Protein AF-A0A254RFY5-F1 (afdb_monomer_lite)

Structure (mmCIF, N/CA/C/O backbone):
data_AF-A0A254RFY5-F1
#
_entry.id   AF-A0A254RFY5-F1
#
loop_
_atom_site.group_PDB
_atom_site.id
_atom_site.type_symbol
_atom_site.label_atom_id
_atom_site.label_alt_id
_atom_site.label_comp_id
_atom_site.label_asym_id
_atom_site.label_entity_id
_atom_site.label_seq_id
_atom_site.pdbx_PDB_ins_code
_atom_site.Cartn_x
_atom_site.Cartn_y
_atom_site.Cartn_z
_atom_site.occupancy
_atom_site.B_iso_or_equiv
_atom_site.auth_seq_id
_atom_site.auth_comp_id
_atom_site.auth_asym_id
_atom_site.auth_atom_id
_atom_site.pdbx_PDB_model_num
ATOM 1 N N . MET A 1 1 ? 6.422 63.132 11.827 1.00 42.88 1 MET A N 1
ATOM 2 C CA . MET A 1 1 ? 6.868 61.931 12.570 1.00 42.88 1 MET A CA 1
ATOM 3 C C . MET A 1 1 ? 6.166 61.896 13.921 1.00 42.88 1 MET A C 1
ATOM 5 O O . MET A 1 1 ? 6.521 62.664 14.807 1.00 42.88 1 MET A O 1
ATOM 9 N N . GLN A 1 2 ? 5.116 61.083 14.054 1.00 46.41 2 GLN A N 1
ATOM 10 C CA . GLN A 1 2 ? 4.396 60.892 15.318 1.00 46.41 2 GLN A CA 1
ATOM 11 C C . GLN A 1 2 ? 5.248 60.031 16.261 1.00 46.41 2 GLN A C 1
ATOM 13 O O . GLN A 1 2 ? 5.715 58.962 15.873 1.00 46.41 2 GLN A O 1
ATOM 18 N N . LYS A 1 3 ? 5.481 60.511 17.488 1.00 51.25 3 LYS A N 1
ATOM 19 C CA . LYS A 1 3 ? 6.170 59.748 18.536 1.00 51.25 3 LYS A CA 1
ATOM 20 C C . LYS A 1 3 ? 5.249 58.612 18.977 1.00 51.25 3 LYS A C 1
ATOM 22 O O . LYS A 1 3 ? 4.269 58.867 19.671 1.00 51.25 3 LYS A O 1
ATOM 27 N N . ILE A 1 4 ? 5.558 57.381 18.576 1.00 55.66 4 ILE A N 1
ATOM 28 C CA . ILE A 1 4 ? 4.884 56.193 19.108 1.00 55.66 4 ILE A CA 1
ATOM 29 C C . ILE A 1 4 ? 5.143 56.168 20.627 1.00 55.66 4 ILE A C 1
ATOM 31 O O . ILE A 1 4 ? 6.308 56.215 21.042 1.00 55.66 4 ILE A O 1
ATOM 35 N N . PRO A 1 5 ? 4.102 56.164 21.479 1.00 61.81 5 PRO A N 1
ATOM 36 C CA . PRO A 1 5 ? 4.279 56.145 22.925 1.00 61.81 5 PRO A CA 1
ATOM 37 C C . PRO A 1 5 ? 5.012 54.868 23.344 1.00 61.81 5 PRO A C 1
ATOM 39 O O . PRO A 1 5 ? 4.632 53.779 22.926 1.00 61.81 5 PRO A O 1
ATOM 42 N N . LYS A 1 6 ? 6.017 54.969 24.226 1.00 56.47 6 LYS A N 1
ATOM 43 C CA . LYS A 1 6 ? 6.724 53.797 24.792 1.00 56.47 6 LYS A CA 1
ATOM 44 C C . LYS A 1 6 ? 5.764 52.771 25.424 1.00 56.47 6 LYS A C 1
ATOM 46 O O . LYS A 1 6 ? 6.055 51.584 25.431 1.00 56.47 6 LYS A O 1
ATOM 51 N N . ILE A 1 7 ? 4.603 53.238 25.887 1.00 61.94 7 ILE A N 1
ATOM 52 C CA . ILE A 1 7 ? 3.494 52.428 26.410 1.00 61.94 7 ILE A CA 1
ATOM 53 C C . ILE A 1 7 ? 2.904 51.505 25.336 1.00 61.94 7 ILE A C 1
ATOM 55 O O . ILE A 1 7 ? 2.621 50.349 25.627 1.00 61.94 7 ILE A O 1
ATOM 59 N N . PHE A 1 8 ? 2.773 51.981 24.094 1.00 59.25 8 PHE A N 1
ATOM 60 C CA . PHE A 1 8 ? 2.257 51.185 22.980 1.00 59.25 8 PHE A CA 1
ATOM 61 C C . PHE A 1 8 ? 3.193 50.022 22.654 1.00 59.25 8 PHE A C 1
ATOM 63 O O . PHE A 1 8 ? 2.720 48.909 22.470 1.00 59.25 8 PHE A O 1
ATOM 70 N N . LEU A 1 9 ? 4.511 50.270 22.672 1.00 58.28 9 LEU A N 1
ATOM 71 C CA . LEU A 1 9 ? 5.516 49.238 22.419 1.00 58.28 9 LEU A CA 1
ATOM 72 C C . LEU A 1 9 ? 5.469 48.147 23.498 1.00 58.28 9 LEU A C 1
ATOM 74 O O . LEU A 1 9 ? 5.394 46.972 23.166 1.00 58.28 9 LEU A O 1
ATOM 78 N N . VAL A 1 10 ? 5.425 48.540 24.778 1.00 61.62 10 VAL A N 1
ATOM 79 C CA . VAL A 1 10 ? 5.360 47.612 25.922 1.00 61.62 10 VAL A CA 1
ATOM 80 C C . VAL A 1 10 ? 4.067 46.790 25.918 1.00 61.62 10 VAL A C 1
ATOM 82 O O . VAL A 1 10 ? 4.114 45.590 26.178 1.00 61.62 10 VAL A O 1
ATOM 85 N N . LEU A 1 11 ? 2.926 47.397 25.574 1.00 59.94 11 LEU A N 1
ATOM 86 C CA . LEU A 1 11 ? 1.653 46.684 25.426 1.00 59.94 11 LEU A CA 1
ATOM 87 C C . LEU A 1 11 ? 1.695 45.678 24.275 1.00 59.94 11 LEU A C 1
ATOM 89 O O . LEU A 1 11 ? 1.261 44.546 24.460 1.00 59.94 11 LEU A O 1
ATOM 93 N N . THR A 1 12 ? 2.267 46.032 23.120 1.00 60.34 12 THR A N 1
ATOM 94 C CA . THR A 1 12 ? 2.432 45.065 22.025 1.00 60.34 12 THR A CA 1
ATOM 95 C C . THR A 1 12 ? 3.358 43.913 22.397 1.00 60.34 12 THR A C 1
ATOM 97 O O . THR A 1 12 ? 3.023 42.781 22.066 1.00 60.34 12 THR A O 1
ATOM 100 N N . THR A 1 13 ? 4.462 44.145 23.121 1.00 60.75 13 THR A N 1
ATOM 101 C CA . THR A 1 13 ? 5.371 43.068 23.558 1.00 60.75 13 THR A CA 1
ATOM 102 C C . THR A 1 13 ? 4.737 42.168 24.619 1.00 60.75 13 THR A C 1
ATOM 104 O O . THR A 1 13 ? 4.934 40.960 24.591 1.00 60.75 13 THR A O 1
ATOM 107 N N . ALA A 1 14 ? 3.944 42.729 25.536 1.00 60.06 14 ALA A N 1
ATOM 108 C CA . ALA A 1 14 ? 3.221 41.948 26.537 1.00 60.06 14 ALA A CA 1
ATOM 109 C C . ALA A 1 14 ? 2.112 41.095 25.901 1.00 60.06 14 ALA A C 1
ATOM 111 O O . ALA A 1 14 ? 1.983 39.923 26.232 1.00 60.06 14 ALA A O 1
ATOM 112 N N . ILE A 1 15 ? 1.360 41.652 24.945 1.00 60.72 15 ILE A N 1
ATOM 113 C CA . ILE A 1 15 ? 0.319 40.925 24.204 1.00 60.72 15 ILE A CA 1
ATOM 114 C C . ILE A 1 15 ? 0.949 39.827 23.335 1.00 60.72 15 ILE A C 1
ATOM 116 O O . ILE A 1 15 ? 0.493 38.691 23.373 1.00 60.72 15 ILE A O 1
ATOM 120 N N . SER A 1 16 ? 2.037 40.111 22.615 1.00 56.28 16 SER A N 1
ATOM 121 C CA . SER A 1 16 ? 2.742 39.073 21.845 1.00 56.28 16 SER A CA 1
ATOM 122 C C . SER A 1 16 ? 3.431 38.033 22.737 1.00 56.28 16 SER A C 1
ATOM 124 O O . SER A 1 16 ? 3.430 36.867 22.379 1.00 56.28 16 SER A O 1
ATOM 126 N N . GLY A 1 17 ? 3.912 38.384 23.933 1.00 56.25 17 GLY A N 1
ATOM 127 C CA . GLY A 1 17 ? 4.386 37.407 24.925 1.00 56.25 17 GLY A CA 1
ATOM 128 C C . GLY A 1 17 ? 3.273 36.516 25.498 1.00 56.25 17 GLY A C 1
ATOM 129 O O . GLY A 1 17 ? 3.504 35.335 25.733 1.00 56.25 17 GLY A O 1
ATOM 130 N N . LEU A 1 18 ? 2.060 37.056 25.666 1.00 52.66 18 LEU A N 1
ATOM 131 C CA . LEU A 1 18 ? 0.865 36.313 26.090 1.00 52.66 18 LEU A CA 1
ATOM 132 C C . LEU A 1 18 ? 0.322 35.384 24.992 1.00 52.66 18 LEU A C 1
ATOM 134 O O . LEU A 1 18 ? -0.136 34.296 25.311 1.00 52.66 18 LEU A O 1
ATOM 138 N N . PHE A 1 19 ? 0.405 35.767 23.712 1.00 50.19 19 PHE A N 1
ATOM 139 C CA . PHE A 1 19 ? -0.029 34.914 22.594 1.00 50.19 19 PHE A CA 1
ATOM 140 C C . PHE A 1 19 ? 1.053 33.939 22.100 1.00 50.19 19 PHE A C 1
ATOM 142 O O . PHE A 1 19 ? 0.714 32.860 21.625 1.00 50.19 19 PHE A O 1
ATOM 149 N N . CYS A 1 20 ? 2.343 34.255 22.255 1.00 48.00 20 CYS A N 1
ATOM 150 C CA . CYS A 1 20 ? 3.437 33.317 21.972 1.00 48.00 20 CYS A CA 1
ATOM 151 C C . CYS A 1 20 ? 3.689 32.322 23.122 1.00 48.00 20 CYS A C 1
ATOM 153 O O . CYS A 1 20 ? 4.415 31.353 22.928 1.00 48.00 20 CYS A O 1
ATOM 155 N N . GLY A 1 21 ? 3.120 32.561 24.311 1.00 41.97 21 GLY A N 1
ATOM 156 C CA . GLY A 1 21 ? 3.290 31.725 25.506 1.00 41.97 21 GLY A CA 1
ATOM 157 C C . GLY A 1 21 ? 2.189 30.687 25.752 1.00 41.97 21 GLY A C 1
ATOM 158 O O . GLY A 1 21 ? 2.239 30.019 26.777 1.00 41.97 21 GLY A O 1
ATOM 159 N N . CYS A 1 22 ? 1.200 30.553 24.861 1.00 48.03 22 CYS A N 1
ATOM 160 C CA . CYS A 1 22 ? 0.046 29.657 25.040 1.00 48.03 22 CYS A CA 1
ATOM 161 C C . CYS A 1 22 ? -0.053 28.561 23.965 1.00 48.03 22 CYS A C 1
ATOM 163 O O . CYS A 1 22 ? -1.154 28.160 23.595 1.00 48.03 22 CYS A O 1
ATOM 165 N N . TYR A 1 23 ? 1.077 28.073 23.452 1.00 46.69 23 TYR A N 1
ATOM 166 C CA . TYR A 1 23 ? 1.109 26.756 22.818 1.00 46.69 23 TYR A CA 1
ATOM 167 C C . TYR A 1 23 ? 1.664 25.770 23.845 1.00 46.69 23 TYR A C 1
ATOM 169 O O . TYR A 1 23 ? 2.875 25.593 23.941 1.00 46.69 23 TYR A O 1
ATOM 177 N N . ASP A 1 24 ? 0.782 25.166 24.646 1.00 52.50 24 ASP A N 1
ATOM 178 C CA . ASP A 1 24 ? 1.172 24.185 25.675 1.00 52.50 24 ASP A CA 1
ATOM 179 C C . ASP A 1 24 ? 1.621 22.837 25.075 1.00 52.50 24 ASP A C 1
ATOM 181 O O . ASP A 1 24 ? 1.980 21.922 25.812 1.00 52.50 24 ASP A O 1
ATOM 185 N N . GLY A 1 25 ? 1.628 22.704 23.739 1.00 58.25 25 GLY A N 1
ATOM 186 C CA . GLY A 1 25 ? 2.164 21.532 23.042 1.00 58.25 25 GLY A CA 1
ATOM 187 C C . GLY A 1 25 ? 1.529 20.218 23.490 1.00 58.25 25 GLY A C 1
ATOM 188 O O . GLY A 1 25 ? 2.180 19.174 23.431 1.00 58.25 25 GLY A O 1
ATOM 189 N N . GLU A 1 26 ? 0.292 20.261 23.996 1.00 74.31 26 GLU A N 1
ATOM 190 C CA . GLU A 1 26 ? -0.381 19.052 24.431 1.00 74.31 26 GLU A CA 1
ATOM 191 C C . GLU A 1 26 ? -0.620 18.169 23.211 1.00 74.31 26 GLU A C 1
ATOM 193 O O . GLU A 1 26 ? -1.395 18.498 22.314 1.00 74.31 26 GLU A O 1
ATOM 198 N N . THR A 1 27 ? 0.067 17.036 23.194 1.00 83.00 27 THR A N 1
ATOM 199 C CA . THR A 1 27 ? -0.080 16.012 22.171 1.00 83.00 27 THR A CA 1
ATOM 200 C C . THR A 1 27 ? -0.969 14.892 22.694 1.00 83.00 27 THR A C 1
ATOM 202 O O . THR A 1 27 ? -1.045 14.618 23.896 1.00 83.00 27 THR A O 1
ATOM 205 N N . GLU A 1 28 ? -1.696 14.263 21.783 1.00 87.50 28 GLU A N 1
ATOM 206 C CA . GLU A 1 28 ? -2.467 13.053 22.023 1.00 87.50 28 GLU A CA 1
ATOM 207 C C . GLU A 1 28 ? -1.866 11.937 21.168 1.00 87.50 28 GLU A C 1
ATOM 209 O O . GLU A 1 28 ? -1.778 12.063 19.945 1.00 87.50 28 GLU A O 1
ATOM 214 N N . CYS A 1 29 ? -1.412 10.867 21.818 1.00 87.25 29 CYS A N 1
ATOM 215 C CA . CYS A 1 29 ? -0.759 9.742 21.160 1.00 87.25 29 CYS A CA 1
ATOM 216 C C . CYS A 1 29 ? -1.698 8.542 21.078 1.00 87.25 29 CYS A C 1
ATOM 218 O O . CYS A 1 29 ? -2.394 8.217 22.041 1.00 87.25 29 CYS A O 1
ATOM 220 N N . PHE A 1 30 ? -1.676 7.880 19.928 1.00 85.25 30 PHE A N 1
ATOM 221 C CA . PHE A 1 30 ? -2.426 6.666 19.635 1.00 85.25 30 PHE A CA 1
ATOM 222 C C . PHE A 1 30 ? -1.443 5.569 19.215 1.00 85.25 30 PHE A C 1
ATOM 224 O O . PHE A 1 30 ? -0.399 5.897 18.646 1.00 85.25 30 PHE A O 1
ATOM 231 N N . PRO A 1 31 ? -1.760 4.281 19.429 1.00 83.25 31 PRO A N 1
ATOM 232 C CA . PRO A 1 31 ? -1.047 3.203 18.753 1.00 83.25 31 PRO A CA 1
ATOM 233 C C . PRO A 1 31 ? -1.026 3.445 17.232 1.00 83.25 31 PRO A C 1
ATOM 235 O O . PRO A 1 31 ? -1.955 4.065 16.708 1.00 83.25 31 PRO A O 1
ATOM 238 N N . PRO A 1 32 ? 0.005 2.995 16.502 1.00 83.50 32 PRO A N 1
ATOM 239 C CA . PRO A 1 32 ? 0.018 3.100 15.053 1.00 83.50 32 PRO A CA 1
ATOM 240 C C . PRO A 1 32 ? -1.129 2.275 14.470 1.00 83.50 32 PRO A C 1
ATOM 242 O O . PRO A 1 32 ? -1.256 1.083 14.758 1.00 83.50 32 PRO A O 1
ATOM 245 N N . GLY A 1 33 ? -1.939 2.909 13.626 1.00 86.94 33 GLY A N 1
ATOM 246 C CA . GLY A 1 33 ? -2.927 2.202 12.818 1.00 86.94 33 GLY A CA 1
ATOM 247 C C . GLY A 1 33 ? -2.266 1.281 11.793 1.00 86.94 33 GLY A C 1
ATOM 248 O O . GLY A 1 33 ? -1.047 1.302 11.604 1.00 86.94 33 GLY A O 1
ATOM 249 N N . ALA A 1 34 ? -3.059 0.481 11.083 1.00 92.19 34 ALA A N 1
ATOM 250 C CA . ALA A 1 34 ? -2.536 -0.238 9.922 1.00 92.19 34 ALA A CA 1
ATOM 251 C C . ALA A 1 34 ? -2.207 0.701 8.754 1.00 92.19 34 ALA A C 1
ATOM 253 O O . ALA A 1 34 ? -2.801 1.770 8.573 1.00 92.19 34 ALA A O 1
ATOM 254 N N . ARG A 1 35 ? -1.300 0.235 7.894 1.00 93.56 35 ARG A N 1
ATOM 255 C CA . ARG A 1 35 ? -1.005 0.869 6.608 1.00 93.56 35 ARG A CA 1
ATOM 256 C C . ARG A 1 35 ? -1.107 -0.146 5.482 1.00 93.56 35 ARG A C 1
ATOM 258 O O . ARG A 1 35 ? -0.470 -1.198 5.538 1.00 93.56 35 ARG A O 1
ATOM 265 N N . PHE A 1 36 ? -1.914 0.154 4.471 1.00 95.56 36 PHE A N 1
ATOM 266 C CA . PHE A 1 36 ? -2.147 -0.721 3.324 1.00 95.56 36 PHE A CA 1
ATOM 267 C C . PHE A 1 36 ? -1.476 -0.144 2.089 1.00 95.56 36 PHE A C 1
ATOM 269 O O . PHE A 1 36 ? -1.721 1.003 1.738 1.00 95.56 36 PHE A O 1
ATOM 276 N N . TYR A 1 37 ? -0.687 -0.956 1.400 1.00 95.00 37 TYR A N 1
ATOM 277 C CA . TYR A 1 37 ? -0.042 -0.598 0.146 1.00 95.00 37 TYR A CA 1
ATOM 278 C C . TYR A 1 37 ? -0.586 -1.499 -0.944 1.00 95.00 37 TYR A C 1
ATOM 280 O O . TYR A 1 37 ? -0.632 -2.712 -0.766 1.00 95.00 37 TYR A O 1
ATOM 288 N N . HIS A 1 38 ? -0.946 -0.923 -2.077 1.00 96.00 38 HIS A N 1
ATOM 289 C CA . HIS A 1 38 ? -1.143 -1.642 -3.320 1.00 96.00 38 HIS A CA 1
ATOM 290 C C . HIS A 1 38 ? -0.015 -1.270 -4.282 1.00 96.00 38 HIS A C 1
ATOM 292 O O . HIS A 1 38 ? 0.104 -0.103 -4.651 1.00 96.00 38 HIS A O 1
ATOM 298 N N . ASN A 1 39 ? 0.755 -2.257 -4.732 1.00 94.44 39 ASN A N 1
ATOM 299 C CA . ASN A 1 39 ? 1.841 -2.092 -5.695 1.00 94.44 39 ASN A CA 1
ATOM 300 C C . ASN A 1 39 ? 1.585 -2.950 -6.937 1.00 94.44 39 ASN A C 1
ATOM 302 O O . ASN A 1 39 ? 1.299 -4.145 -6.833 1.00 94.44 39 ASN A O 1
ATOM 306 N N . SER A 1 40 ? 1.684 -2.348 -8.119 1.00 94.69 40 SER A N 1
ATOM 307 C CA . SER A 1 40 ? 1.476 -3.054 -9.385 1.00 94.69 40 SER A CA 1
ATOM 308 C C . SER A 1 40 ? 2.248 -2.398 -10.523 1.00 94.69 40 SER A C 1
ATOM 310 O O . SER A 1 40 ? 2.394 -1.177 -10.543 1.00 94.69 40 SER A O 1
ATOM 312 N N . THR A 1 41 ? 2.696 -3.201 -11.483 1.00 94.81 41 THR A N 1
ATOM 313 C CA . THR A 1 41 ? 3.217 -2.731 -12.777 1.00 94.81 41 THR A CA 1
ATOM 314 C C . THR A 1 41 ? 2.104 -2.549 -13.813 1.00 94.81 41 THR A C 1
ATOM 316 O O . THR A 1 41 ? 2.324 -2.002 -14.894 1.00 94.81 41 THR A O 1
ATOM 319 N N . LEU A 1 42 ? 0.883 -2.993 -13.491 1.00 91.88 42 LEU A N 1
ATOM 320 C CA . LEU A 1 42 ? -0.294 -2.735 -14.309 1.00 91.88 42 LEU A CA 1
ATOM 321 C C . LEU A 1 42 ? -0.662 -1.249 -14.280 1.00 91.88 42 LEU A C 1
ATOM 323 O O . LEU A 1 42 ? -0.468 -0.543 -13.291 1.00 91.88 42 LEU A O 1
ATOM 327 N N . ASP A 1 43 ? -1.294 -0.816 -15.366 1.00 89.56 43 ASP A N 1
ATOM 328 C CA . ASP A 1 43 ? -1.796 0.540 -15.589 1.00 89.56 43 ASP A CA 1
ATOM 329 C C . ASP A 1 43 ? -3.071 0.811 -14.757 1.00 89.56 43 ASP A C 1
ATOM 331 O O . ASP A 1 43 ? -4.170 0.952 -15.289 1.00 89.56 43 ASP A O 1
ATOM 335 N N . VAL A 1 44 ? -2.932 0.754 -13.428 1.00 91.81 44 VAL A N 1
ATOM 336 C CA . VAL A 1 44 ? -3.993 0.967 -12.430 1.00 91.81 44 VAL A CA 1
ATOM 337 C C . VAL A 1 44 ? -4.237 2.458 -12.254 1.00 91.81 44 VAL A C 1
ATOM 339 O O . VAL A 1 44 ? -3.314 3.191 -11.914 1.00 91.81 44 VAL A O 1
ATOM 342 N N . ASP A 1 45 ? -5.468 2.913 -12.449 1.00 90.25 45 ASP A N 1
ATOM 343 C CA . ASP A 1 45 ? -5.816 4.333 -12.349 1.00 90.25 45 ASP A CA 1
ATOM 344 C C . ASP A 1 45 ? -6.018 4.771 -10.903 1.00 90.25 45 ASP A C 1
ATOM 346 O O . ASP A 1 45 ? -5.554 5.835 -10.511 1.00 90.25 45 ASP A O 1
ATOM 350 N N . SER A 1 46 ? -6.702 3.949 -10.107 1.00 92.00 46 SER A N 1
ATOM 351 C CA . SER A 1 46 ? -6.927 4.225 -8.692 1.00 92.00 46 SER A CA 1
ATOM 352 C C . SER A 1 46 ? -7.235 2.961 -7.902 1.00 92.00 46 SER A C 1
ATOM 354 O O . SER A 1 46 ? -7.630 1.918 -8.444 1.00 92.00 46 SER A O 1
ATOM 356 N N . VAL A 1 47 ? -7.059 3.063 -6.585 1.00 94.25 47 VAL A N 1
ATOM 357 C CA . VAL A 1 47 ? -7.362 1.994 -5.637 1.00 94.25 47 VAL A CA 1
ATOM 358 C C . VAL A 1 47 ? -8.125 2.559 -4.451 1.00 94.25 47 VAL A C 1
ATOM 360 O O . VAL A 1 47 ? -7.750 3.569 -3.862 1.00 94.25 47 VAL A O 1
ATOM 363 N N . GLN A 1 48 ? -9.198 1.876 -4.067 1.00 94.88 48 GLN A N 1
ATOM 364 C CA . GLN A 1 48 ? -10.004 2.243 -2.909 1.00 94.88 48 GLN A CA 1
ATOM 365 C C . GLN A 1 48 ? -9.965 1.127 -1.870 1.00 94.88 48 GLN A C 1
ATOM 367 O O . GLN A 1 48 ? -10.198 -0.041 -2.188 1.00 94.88 48 GLN A O 1
ATOM 372 N N . PHE A 1 49 ? -9.706 1.505 -0.620 1.00 94.69 49 PHE A N 1
ATOM 373 C CA . PHE A 1 49 ? -9.577 0.585 0.508 1.00 94.69 49 PHE A CA 1
ATOM 374 C C . PHE A 1 49 ? -10.796 0.665 1.423 1.00 94.69 49 PHE A C 1
ATOM 376 O O . PHE A 1 49 ? -11.232 1.757 1.809 1.00 94.69 49 PHE A O 1
ATOM 383 N N . TYR A 1 50 ? -11.313 -0.505 1.784 1.00 94.12 50 TYR A N 1
ATOM 384 C CA . TYR A 1 50 ? -12.494 -0.680 2.615 1.00 94.12 50 TYR A CA 1
ATOM 385 C C . TYR A 1 50 ? -12.207 -1.633 3.774 1.00 94.12 50 TYR A C 1
ATOM 387 O O . TYR A 1 50 ? -11.615 -2.693 3.567 1.00 94.12 50 TYR A O 1
ATOM 395 N N . LEU A 1 51 ? -12.694 -1.284 4.963 1.00 92.69 51 LEU A N 1
ATOM 396 C CA . LEU A 1 51 ? -12.752 -2.166 6.129 1.00 92.69 51 LEU A CA 1
ATOM 397 C C . LEU A 1 51 ? -14.217 -2.409 6.479 1.00 92.69 51 LEU A C 1
ATOM 399 O O . LEU A 1 51 ? -14.938 -1.446 6.721 1.00 92.69 51 LEU A O 1
ATOM 403 N N . ASP A 1 52 ? -14.665 -3.667 6.465 1.00 92.31 52 ASP A N 1
ATOM 404 C CA . ASP A 1 52 ? -16.077 -4.038 6.691 1.00 92.31 52 ASP A CA 1
ATOM 405 C C . ASP A 1 52 ? -17.060 -3.174 5.869 1.00 92.31 52 ASP A C 1
ATOM 407 O O . ASP A 1 52 ? -18.033 -2.619 6.375 1.00 92.31 52 ASP A O 1
ATOM 411 N N . ASP A 1 53 ? -16.761 -3.029 4.573 1.00 90.94 53 ASP A N 1
ATOM 412 C CA . ASP A 1 53 ? -17.506 -2.213 3.601 1.00 90.94 53 ASP A CA 1
ATOM 413 C C . ASP A 1 53 ? -17.516 -0.683 3.877 1.00 90.94 53 ASP A C 1
ATOM 415 O O . ASP A 1 53 ? -18.120 0.079 3.117 1.00 90.94 53 ASP A O 1
ATOM 419 N N . GLU A 1 54 ? -16.786 -0.186 4.884 1.00 91.44 54 GLU A N 1
ATOM 420 C CA . GLU A 1 54 ? -16.533 1.245 5.116 1.00 91.44 54 GLU A CA 1
ATOM 421 C C . GLU A 1 54 ? -15.276 1.697 4.351 1.00 91.44 54 GLU A C 1
ATOM 423 O O . GLU A 1 54 ? -14.180 1.202 4.609 1.00 91.44 54 GLU A O 1
ATOM 428 N N . ARG A 1 55 ? -15.402 2.656 3.417 1.00 91.75 55 ARG A N 1
ATOM 429 C CA . ARG A 1 55 ? -14.237 3.251 2.727 1.00 91.75 55 ARG A CA 1
ATOM 430 C C . ARG A 1 55 ? -13.417 4.080 3.713 1.00 91.75 55 ARG A C 1
ATOM 432 O O . ARG A 1 55 ? -13.953 5.012 4.311 1.00 91.75 55 ARG A O 1
ATOM 439 N N . ILE A 1 56 ? -12.120 3.792 3.810 1.00 90.75 56 ILE A N 1
ATOM 440 C CA . ILE A 1 56 ? -11.235 4.388 4.823 1.00 90.75 56 ILE A CA 1
ATOM 441 C C . ILE A 1 56 ? -10.448 5.583 4.280 1.00 90.75 56 ILE A C 1
ATOM 443 O O . ILE A 1 56 ? -10.449 6.657 4.888 1.00 90.75 56 ILE A O 1
ATOM 447 N N . CYS A 1 57 ? -9.817 5.415 3.117 1.00 89.25 57 CYS A N 1
ATOM 448 C CA . CYS A 1 57 ? -8.975 6.432 2.491 1.00 89.25 57 CYS A CA 1
ATOM 449 C C . CYS A 1 57 ? -9.641 7.038 1.250 1.00 89.25 57 CYS A C 1
ATOM 451 O O . CYS A 1 57 ? -10.300 6.347 0.463 1.00 89.25 57 CYS A O 1
ATOM 453 N N . TYR A 1 58 ? -9.463 8.347 1.081 1.00 83.88 58 TYR A N 1
ATOM 454 C CA . TYR A 1 58 ? -9.999 9.127 -0.033 1.00 83.88 58 TYR A CA 1
ATOM 455 C C . TYR A 1 58 ? -8.872 9.892 -0.721 1.00 83.88 58 TYR A C 1
ATOM 457 O O . TYR A 1 58 ? -7.963 10.376 -0.056 1.00 83.88 58 TYR A O 1
ATOM 465 N N . GLU A 1 59 ? -8.981 10.010 -2.041 1.00 70.00 59 GLU A N 1
ATOM 466 C CA . GLU A 1 59 ? -7.979 10.633 -2.918 1.00 70.00 59 GLU A CA 1
ATOM 467 C C . GLU A 1 59 ? -7.876 12.148 -2.708 1.00 70.00 59 GLU A C 1
ATOM 469 O O . GLU A 1 59 ? -6.803 12.726 -2.839 1.00 70.00 59 GLU A O 1
ATOM 474 N N . GLN A 1 60 ? -8.991 12.813 -2.380 1.00 68.94 60 GLN A N 1
ATOM 475 C CA . GLN A 1 60 ? -9.054 14.274 -2.313 1.00 68.94 60 GLN A CA 1
ATOM 476 C C . GLN A 1 60 ? -9.943 14.771 -1.173 1.00 68.94 60 GLN A C 1
ATOM 478 O O . GLN A 1 60 ? -10.987 14.189 -0.862 1.00 68.94 60 GLN A O 1
ATOM 483 N N . LEU A 1 61 ? -9.550 15.904 -0.588 1.00 76.69 61 LEU A N 1
ATOM 484 C CA . LEU A 1 61 ? -10.417 16.721 0.256 1.00 76.69 61 LEU A CA 1
ATOM 485 C C . LEU A 1 61 ? -11.402 17.468 -0.645 1.00 76.69 61 LEU A C 1
ATOM 487 O O . LEU A 1 61 ? -10.993 18.238 -1.511 1.00 76.69 61 LEU A O 1
ATOM 491 N N . ILE A 1 62 ? -12.698 17.261 -0.434 1.00 78.81 62 ILE A N 1
ATOM 492 C CA . ILE A 1 62 ? -13.739 17.990 -1.158 1.00 78.81 62 ILE A CA 1
ATOM 493 C C . ILE A 1 62 ? -14.045 19.241 -0.347 1.00 78.81 62 ILE A C 1
ATOM 495 O O . ILE A 1 62 ? -14.668 19.156 0.711 1.00 78.81 62 ILE A O 1
ATOM 499 N N . VAL A 1 63 ? -13.568 20.390 -0.821 1.00 83.12 63 VAL A N 1
ATOM 500 C CA . VAL A 1 63 ? -13.774 21.684 -0.165 1.00 83.12 63 VAL A CA 1
ATOM 501 C C . VAL A 1 63 ? -14.790 22.497 -0.959 1.00 83.12 63 VAL A C 1
ATOM 503 O O . VAL A 1 63 ? -14.517 22.917 -2.080 1.00 83.12 63 VAL A O 1
ATOM 506 N N . GLU A 1 64 ? -15.946 22.745 -0.353 1.00 84.75 64 GLU A N 1
ATOM 507 C CA . GLU A 1 64 ? -17.005 23.605 -0.885 1.00 84.75 64 GLU A CA 1
ATOM 508 C C . GLU A 1 64 ? -17.145 24.813 0.046 1.00 84.75 64 GLU A C 1
ATOM 510 O O . GLU A 1 64 ? -17.260 24.653 1.260 1.00 84.75 64 GLU A O 1
ATOM 515 N N . ASP A 1 65 ? -17.052 26.030 -0.497 1.00 86.50 65 ASP A N 1
ATOM 516 C CA . ASP A 1 65 ? -17.110 27.287 0.270 1.00 86.50 65 ASP A CA 1
ATOM 517 C C . ASP A 1 65 ? -16.122 27.367 1.456 1.00 86.50 65 ASP A C 1
ATOM 519 O O . ASP A 1 65 ? -16.395 27.966 2.496 1.00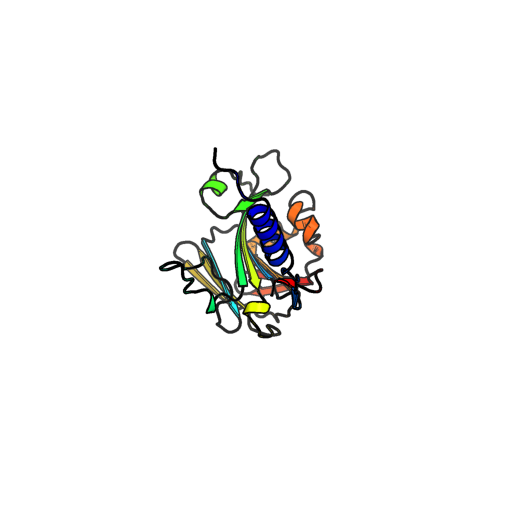 86.50 65 ASP A O 1
ATOM 523 N N . GLY A 1 66 ? -14.944 26.749 1.311 1.00 84.06 66 GLY A N 1
ATOM 524 C CA . GLY A 1 66 ? -13.926 26.682 2.367 1.00 84.06 66 GLY A CA 1
ATOM 525 C C . GLY A 1 66 ? -14.204 25.630 3.450 1.00 84.06 66 GLY A C 1
ATOM 526 O O . GLY A 1 66 ? -13.434 25.526 4.404 1.00 84.06 66 GLY A O 1
ATOM 527 N N . ILE A 1 67 ? -15.264 24.830 3.304 1.00 83.12 67 ILE A N 1
ATOM 528 C CA . ILE A 1 67 ? -15.642 23.754 4.222 1.00 83.12 67 ILE A CA 1
ATOM 529 C C . ILE A 1 67 ? -15.351 22.404 3.572 1.00 83.12 67 ILE A C 1
ATOM 531 O O . ILE A 1 67 ? -15.814 22.100 2.477 1.00 83.12 67 ILE A O 1
ATOM 535 N N . CYS A 1 68 ? -14.607 21.558 4.279 1.00 83.38 68 CYS A N 1
ATOM 536 C CA . CYS A 1 68 ? -14.339 20.197 3.839 1.00 83.38 68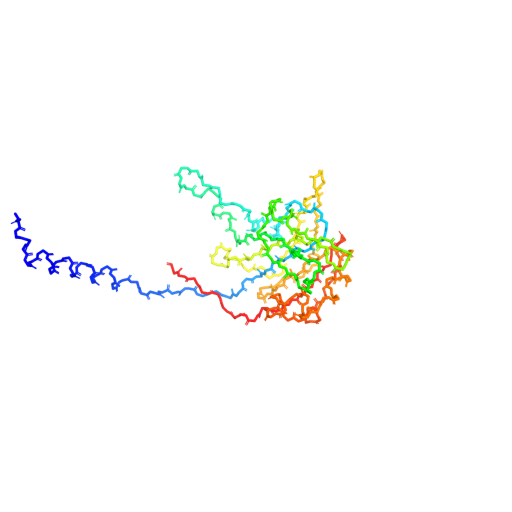 CYS A CA 1
ATOM 537 C C . CYS A 1 68 ? -15.556 19.287 4.081 1.00 83.38 68 CYS A C 1
ATOM 539 O O . CYS A 1 68 ? -15.856 18.920 5.220 1.00 83.38 68 CYS A O 1
ATOM 541 N N . THR A 1 69 ? -16.254 18.901 3.015 1.00 84.31 69 THR A N 1
ATOM 542 C CA . THR A 1 69 ? -17.520 18.153 3.084 1.00 84.31 69 THR A CA 1
ATOM 543 C C . THR A 1 69 ? -17.318 16.663 3.353 1.00 84.31 69 THR A C 1
ATOM 545 O O . THR A 1 69 ? -18.170 16.018 3.969 1.00 84.31 69 THR A O 1
ATOM 548 N N . ASN A 1 70 ? -16.179 16.098 2.943 1.00 83.25 70 ASN A N 1
ATOM 549 C CA . ASN A 1 70 ? -15.853 14.689 3.161 1.00 83.25 70 ASN A CA 1
ATOM 550 C C . ASN A 1 70 ? -14.915 14.435 4.350 1.00 83.25 70 ASN A C 1
ATOM 552 O O . ASN A 1 70 ? -14.752 13.276 4.721 1.00 83.25 70 ASN A O 1
ATOM 556 N N . CYS A 1 71 ? -14.391 15.467 5.017 1.00 83.00 71 CYS A N 1
ATOM 557 C CA . CYS A 1 71 ? -13.549 15.313 6.210 1.00 83.00 71 CYS A CA 1
ATOM 558 C C . CYS A 1 71 ? -14.147 14.405 7.301 1.00 83.00 71 CYS A C 1
ATOM 560 O O . CYS A 1 71 ? -13.408 13.589 7.846 1.00 83.00 71 CYS A O 1
ATOM 562 N N . PRO A 1 72 ? -15.466 14.431 7.597 1.00 82.25 72 PRO A N 1
ATOM 563 C CA . PRO A 1 72 ? -16.046 13.503 8.573 1.00 82.25 72 PRO A CA 1
ATOM 564 C C . PRO A 1 72 ? -15.918 12.017 8.184 1.00 82.25 72 PRO A C 1
ATOM 566 O O . PRO A 1 72 ? -15.924 11.142 9.056 1.00 82.25 72 PRO A O 1
ATOM 569 N N . LYS A 1 73 ? -15.821 11.739 6.876 1.00 80.56 73 LYS A N 1
ATOM 570 C CA . LYS A 1 73 ? -15.723 10.396 6.287 1.00 80.56 73 LYS A CA 1
ATOM 571 C C . LYS A 1 73 ? -14.281 9.926 6.112 1.00 80.56 73 LYS A C 1
ATOM 573 O O . LYS A 1 73 ? -14.075 8.730 5.977 1.00 80.56 73 LYS A O 1
ATOM 578 N N . ILE A 1 74 ? -13.307 10.834 6.086 1.00 83.50 74 ILE A N 1
ATOM 579 C CA . ILE A 1 74 ? -11.896 10.488 5.898 1.00 83.50 74 ILE A CA 1
ATOM 580 C C . ILE A 1 74 ? -11.369 9.876 7.191 1.00 83.50 74 ILE A C 1
ATOM 582 O O . ILE A 1 74 ? -11.323 10.531 8.233 1.00 83.50 74 ILE A O 1
ATOM 586 N N . LYS A 1 75 ? -11.014 8.594 7.119 1.00 88.50 75 LYS A N 1
ATOM 587 C CA . LYS A 1 75 ? -10.508 7.804 8.248 1.00 88.50 75 LYS A CA 1
ATOM 588 C C . LYS A 1 75 ? -9.032 7.455 8.110 1.00 88.50 75 LYS A C 1
ATOM 590 O O . LYS A 1 75 ? -8.416 7.030 9.076 1.00 88.50 75 LYS A O 1
ATOM 595 N N . GLY A 1 76 ? -8.464 7.685 6.935 1.00 87.19 76 GLY A N 1
ATOM 596 C CA . GLY A 1 76 ? -7.045 7.564 6.656 1.00 87.19 76 GLY A CA 1
ATOM 597 C C . GLY A 1 76 ? -6.631 8.471 5.505 1.00 87.19 76 GLY A C 1
ATOM 598 O O . GLY A 1 76 ? -7.473 9.033 4.801 1.00 87.19 76 GLY A O 1
ATOM 599 N N . ASN A 1 77 ? -5.325 8.610 5.328 1.00 86.69 77 ASN A N 1
ATOM 600 C CA . ASN A 1 77 ? -4.719 9.402 4.269 1.00 86.69 77 ASN A CA 1
ATOM 601 C C . ASN A 1 77 ? -4.358 8.490 3.098 1.00 86.69 77 ASN A C 1
ATOM 603 O O . ASN A 1 77 ? -3.718 7.459 3.313 1.00 86.69 77 ASN A O 1
ATOM 607 N N . LEU A 1 78 ? -4.759 8.877 1.885 1.00 89.62 78 LEU A N 1
ATOM 608 C CA . LEU A 1 78 ? -4.305 8.226 0.661 1.00 89.62 78 LEU A CA 1
ATOM 609 C C . LEU A 1 78 ? -3.075 8.957 0.114 1.00 89.62 78 LEU A C 1
ATOM 611 O O . LEU A 1 78 ? -3.090 10.181 -0.004 1.00 89.62 78 LEU A O 1
ATOM 615 N N . PHE A 1 79 ? -2.048 8.203 -0.254 1.00 89.38 79 PHE A N 1
ATOM 616 C CA . PHE A 1 79 ? -0.888 8.682 -0.993 1.00 89.38 79 PHE A CA 1
ATOM 617 C C . PHE A 1 79 ? -0.739 7.862 -2.266 1.00 89.38 79 PHE A C 1
ATOM 619 O O . PHE A 1 79 ? -0.768 6.633 -2.233 1.00 89.38 79 PHE A O 1
ATOM 626 N N . GLU A 1 80 ? -0.555 8.546 -3.385 1.00 91.56 80 GLU A N 1
ATOM 627 C CA . GLU A 1 80 ? -0.424 7.922 -4.695 1.00 91.56 80 GLU A CA 1
ATOM 628 C C . GLU A 1 80 ? 0.934 8.291 -5.268 1.00 91.56 80 GLU A C 1
ATOM 630 O O . GLU A 1 80 ? 1.290 9.470 -5.350 1.00 91.56 80 GLU A O 1
ATOM 635 N N . ASN A 1 81 ? 1.702 7.275 -5.640 1.00 90.62 81 ASN A N 1
ATOM 636 C CA . ASN A 1 81 ? 3.071 7.445 -6.085 1.00 90.62 81 ASN A CA 1
ATOM 637 C C . ASN A 1 81 ? 3.364 6.567 -7.297 1.00 90.62 81 ASN A C 1
ATOM 639 O O . ASN A 1 81 ? 2.724 5.541 -7.539 1.00 90.62 81 ASN A O 1
ATOM 643 N N . ILE A 1 82 ? 4.387 6.969 -8.033 1.00 91.94 82 ILE A N 1
ATOM 644 C CA . ILE A 1 82 ? 4.954 6.229 -9.149 1.00 91.94 82 ILE A CA 1
ATOM 645 C C . ILE A 1 82 ? 6.400 5.923 -8.804 1.00 91.94 82 ILE A C 1
ATOM 647 O O . ILE A 1 82 ? 7.128 6.814 -8.365 1.00 91.94 82 ILE A O 1
ATOM 651 N N . MET A 1 83 ? 6.811 4.672 -8.995 1.00 91.19 83 MET A N 1
ATOM 652 C CA . MET A 1 83 ? 8.205 4.267 -8.836 1.00 91.19 83 MET A CA 1
ATOM 653 C C . MET A 1 83 ? 8.761 3.857 -10.188 1.00 91.19 83 MET A C 1
ATOM 655 O O . MET A 1 83 ? 8.265 2.920 -10.812 1.00 91.19 83 MET A O 1
ATOM 659 N N . CYS A 1 84 ? 9.781 4.564 -10.656 1.00 91.94 84 CYS A N 1
ATOM 660 C CA . CYS A 1 84 ? 10.440 4.255 -11.920 1.00 91.94 84 CYS A CA 1
ATOM 661 C C . CYS A 1 84 ? 11.887 4.761 -11.929 1.00 91.94 84 CYS A C 1
ATOM 663 O O . CYS A 1 84 ? 12.306 5.496 -11.033 1.00 91.94 84 CYS A O 1
ATOM 665 N N . GLN A 1 85 ? 12.659 4.353 -12.934 1.00 91.44 85 GLN A N 1
ATOM 666 C CA . GLN A 1 85 ? 13.966 4.946 -13.201 1.00 91.44 85 GLN A CA 1
ATOM 667 C C . GLN A 1 85 ? 13.825 6.206 -14.044 1.00 91.44 85 GLN A C 1
ATOM 669 O O . GLN A 1 85 ? 12.975 6.268 -14.927 1.00 91.44 85 GLN A O 1
ATOM 674 N N . ASN A 1 86 ? 14.728 7.163 -13.839 1.00 86.12 86 ASN A N 1
ATOM 675 C CA . ASN A 1 86 ? 14.823 8.365 -14.674 1.00 86.12 86 ASN A CA 1
ATOM 676 C C . ASN A 1 86 ? 15.950 8.285 -15.717 1.00 86.12 86 ASN A C 1
ATOM 678 O O . ASN A 1 86 ? 16.104 9.187 -16.538 1.00 86.12 86 ASN A O 1
ATOM 682 N N . SER A 1 87 ? 16.777 7.239 -15.660 1.00 85.25 87 SER A N 1
ATOM 683 C CA . SER A 1 87 ? 17.902 7.003 -16.563 1.00 85.25 87 SER A CA 1
ATOM 684 C C . SER A 1 87 ? 18.200 5.508 -16.647 1.00 85.25 87 SER A C 1
ATOM 686 O O . SER A 1 87 ? 18.058 4.806 -15.651 1.00 85.25 87 SER A O 1
ATOM 688 N N . VAL A 1 88 ? 18.672 5.044 -17.808 1.00 79.81 88 VAL A N 1
ATOM 689 C CA . VAL A 1 88 ? 19.140 3.657 -18.015 1.00 79.81 88 VAL A CA 1
ATOM 690 C C . VAL A 1 88 ? 20.389 3.309 -17.200 1.00 79.81 88 VAL A C 1
ATOM 692 O O . VAL A 1 88 ? 20.657 2.135 -16.979 1.00 79.81 88 VAL A O 1
ATOM 695 N N . ASP A 1 89 ? 21.157 4.322 -16.790 1.00 83.12 89 ASP A N 1
ATOM 696 C CA . ASP A 1 89 ? 22.390 4.151 -16.011 1.00 83.12 89 ASP A CA 1
ATOM 697 C C . ASP A 1 89 ? 22.138 4.195 -14.494 1.00 83.12 89 ASP A C 1
ATOM 699 O O . ASP A 1 89 ? 23.072 4.045 -13.706 1.00 83.12 89 ASP A O 1
ATOM 703 N N . ASP A 1 90 ? 20.899 4.464 -14.072 1.00 82.38 90 ASP A N 1
ATOM 704 C CA . ASP A 1 90 ? 20.531 4.361 -12.664 1.00 82.38 90 ASP A CA 1
ATOM 705 C C . ASP A 1 90 ? 20.378 2.878 -12.304 1.00 82.38 90 ASP A C 1
ATOM 707 O O . ASP A 1 90 ? 19.929 2.068 -13.109 1.00 82.38 90 ASP A O 1
ATOM 711 N N . GLU A 1 91 ? 20.740 2.509 -11.083 1.00 86.00 91 GLU A N 1
ATOM 712 C CA . GLU A 1 91 ? 20.517 1.160 -10.548 1.00 86.00 91 GLU A CA 1
ATOM 713 C C . GLU A 1 91 ? 19.383 1.155 -9.515 1.00 86.00 91 GLU A C 1
ATOM 715 O O . GLU A 1 91 ? 19.101 0.122 -8.909 1.00 86.00 91 GLU A O 1
ATOM 720 N N . SER A 1 92 ? 18.738 2.308 -9.299 1.00 88.25 92 SER A N 1
ATOM 721 C CA . SER A 1 92 ? 17.742 2.532 -8.257 1.00 88.25 92 SER A CA 1
ATOM 722 C C . SER A 1 92 ? 16.439 3.128 -8.787 1.00 88.25 92 SER A C 1
ATOM 724 O O . SER A 1 92 ? 16.405 3.812 -9.809 1.00 88.25 92 SER A O 1
ATOM 726 N N . TYR A 1 93 ? 15.347 2.854 -8.076 1.00 89.38 93 TYR A N 1
ATOM 727 C CA . TYR A 1 93 ? 14.066 3.512 -8.290 1.00 89.38 93 TYR A CA 1
ATOM 728 C C . TYR A 1 93 ? 14.046 4.910 -7.681 1.00 89.38 93 TYR A C 1
ATOM 730 O O . TYR A 1 93 ? 14.500 5.120 -6.557 1.00 89.38 93 TYR A O 1
ATOM 738 N N . SER A 1 94 ? 13.424 5.837 -8.402 1.00 87.88 94 SER A N 1
ATOM 739 C CA . SER A 1 94 ? 12.980 7.123 -7.877 1.00 87.88 94 SER A CA 1
ATOM 740 C C . SER A 1 94 ? 11.470 7.100 -7.629 1.00 87.88 94 SER A C 1
ATOM 742 O O . SER A 1 94 ? 10.734 6.389 -8.314 1.00 87.88 94 SER A O 1
ATOM 744 N N . PHE A 1 95 ? 11.017 7.886 -6.651 1.00 86.38 95 PHE A N 1
ATOM 745 C CA . PHE A 1 95 ? 9.613 7.996 -6.257 1.00 86.38 95 PHE A CA 1
ATOM 746 C C . PHE A 1 95 ? 9.065 9.366 -6.658 1.00 86.38 95 PHE A C 1
ATOM 748 O O . PHE A 1 95 ? 9.634 10.398 -6.298 1.00 86.38 95 PHE A O 1
ATOM 755 N N . PHE A 1 96 ? 7.943 9.374 -7.369 1.00 87.19 96 PHE A N 1
ATOM 756 C CA . PHE A 1 96 ? 7.254 10.584 -7.813 1.00 87.19 96 PHE A CA 1
ATOM 757 C C . PHE A 1 96 ? 5.807 10.576 -7.351 1.00 87.19 96 PHE A C 1
ATOM 759 O O . PHE A 1 96 ? 5.219 9.510 -7.169 1.00 87.19 96 PHE A O 1
ATOM 766 N N . SER A 1 97 ? 5.215 11.762 -7.223 1.00 84.75 97 SER A N 1
ATOM 767 C CA . SER A 1 97 ? 3.765 11.888 -7.096 1.00 84.75 97 SER A CA 1
ATOM 768 C C . SER A 1 97 ? 3.070 11.272 -8.309 1.00 84.75 97 SER A C 1
ATOM 770 O O . SER A 1 97 ? 3.595 11.297 -9.425 1.00 84.75 97 SER A O 1
ATOM 772 N N . PHE A 1 98 ? 1.873 10.736 -8.101 1.00 83.06 98 PHE A N 1
ATOM 773 C CA . PHE A 1 98 ? 1.082 10.186 -9.193 1.00 83.06 98 PHE A CA 1
ATOM 774 C C . PHE A 1 98 ? 0.666 11.263 -10.206 1.00 83.06 98 PHE A C 1
ATOM 776 O O . PHE A 1 98 ? 0.123 12.304 -9.837 1.00 83.06 98 PHE A O 1
ATOM 783 N N . GLY A 1 99 ? 0.927 11.009 -11.490 1.00 79.75 99 GLY A N 1
ATOM 784 C CA . GLY A 1 99 ? 0.547 11.896 -12.586 1.00 79.75 99 GLY A CA 1
ATOM 785 C C . GLY A 1 99 ? 1.284 11.592 -13.891 1.00 79.75 99 GLY A C 1
ATOM 786 O O . GLY A 1 99 ? 2.457 11.211 -13.887 1.00 79.75 99 GLY A O 1
ATOM 787 N N . ASP A 1 100 ? 0.604 11.805 -15.019 1.00 76.88 100 ASP A N 1
ATOM 788 C CA . ASP A 1 100 ? 1.133 11.525 -16.363 1.00 76.88 100 ASP A CA 1
ATOM 789 C C . ASP A 1 100 ? 2.427 12.293 -16.671 1.00 76.88 100 ASP A C 1
ATOM 791 O O . ASP A 1 100 ? 3.295 11.811 -17.400 1.00 76.88 100 ASP A O 1
ATOM 795 N N . GLU A 1 101 ? 2.591 13.488 -16.098 1.00 81.12 101 GLU A N 1
ATOM 796 C CA . GLU A 1 101 ? 3.797 14.300 -16.274 1.00 81.12 101 GLU A CA 1
ATOM 797 C C . GLU A 1 101 ? 5.064 13.600 -15.763 1.00 81.12 101 GLU A C 1
ATOM 799 O O . GLU A 1 101 ? 6.126 13.739 -16.372 1.00 81.12 101 GLU A O 1
ATOM 804 N N . TYR A 1 102 ? 4.947 12.807 -14.695 1.00 79.50 102 TYR A N 1
ATOM 805 C CA . TYR A 1 102 ? 6.061 12.064 -14.113 1.00 79.50 102 TYR A CA 1
ATOM 806 C C . TYR A 1 102 ? 6.301 10.746 -14.846 1.00 79.50 102 TYR A C 1
ATOM 808 O O . TYR A 1 102 ? 7.455 10.395 -15.082 1.00 79.50 102 TYR A O 1
ATOM 816 N N . ILE A 1 103 ? 5.234 10.076 -15.300 1.00 83.19 103 ILE A N 1
ATOM 817 C CA . ILE A 1 103 ? 5.323 8.860 -16.130 1.00 83.19 103 ILE A CA 1
ATOM 818 C C . ILE A 1 103 ? 6.159 9.112 -17.383 1.00 83.19 103 ILE A C 1
ATOM 820 O O . ILE A 1 103 ? 6.981 8.281 -17.757 1.00 83.19 103 ILE A O 1
ATOM 824 N N . ASN A 1 104 ? 5.995 10.275 -18.015 1.00 83.94 104 ASN A N 1
ATOM 825 C CA . ASN A 1 104 ? 6.735 10.621 -19.230 1.00 83.94 104 ASN A CA 1
ATOM 826 C C . ASN A 1 104 ? 8.250 10.771 -19.016 1.00 83.94 104 ASN A C 1
ATOM 828 O O . ASN A 1 104 ? 9.003 10.718 -19.987 1.00 83.94 104 ASN A O 1
ATOM 832 N N . ASN A 1 105 ? 8.700 10.954 -17.772 1.00 83.88 105 ASN A N 1
ATOM 833 C CA . ASN A 1 105 ? 10.122 11.018 -17.428 1.00 83.88 105 ASN A CA 1
ATOM 834 C C . ASN A 1 105 ? 10.701 9.645 -17.060 1.00 83.88 105 ASN A C 1
ATOM 836 O O . ASN A 1 105 ? 11.912 9.527 -16.873 1.00 83.88 105 ASN A O 1
ATOM 840 N N . CYS A 1 106 ? 9.854 8.619 -16.960 1.00 89.88 106 CYS A N 1
ATOM 841 C CA . CYS A 1 106 ? 10.275 7.276 -16.617 1.00 89.88 106 CYS A CA 1
ATOM 842 C C . CYS A 1 106 ? 10.940 6.572 -17.803 1.00 89.88 106 CYS A C 1
ATOM 844 O O . CYS A 1 106 ? 10.445 6.574 -18.931 1.00 89.88 106 CYS A O 1
ATOM 846 N N . VAL A 1 107 ? 12.026 5.867 -17.512 1.00 90.69 107 VAL A N 1
ATOM 847 C CA . VAL A 1 107 ? 12.690 4.938 -18.419 1.00 90.69 107 VAL A CA 1
ATOM 848 C C . VAL A 1 107 ? 12.325 3.522 -17.987 1.00 90.69 107 VAL A C 1
ATOM 850 O O . VAL A 1 107 ? 12.896 2.984 -17.044 1.00 90.69 107 VAL A O 1
ATOM 853 N N . ALA A 1 108 ? 11.333 2.932 -18.654 1.00 90.62 108 ALA A N 1
ATOM 854 C CA . ALA A 1 108 ? 10.858 1.588 -18.336 1.00 90.62 108 ALA A CA 1
ATOM 855 C C . ALA A 1 108 ? 11.701 0.512 -19.036 1.00 90.62 108 ALA A C 1
ATOM 857 O O . ALA A 1 108 ? 11.894 0.556 -20.254 1.00 90.62 108 ALA A O 1
ATOM 858 N N . THR A 1 109 ? 12.143 -0.488 -18.278 1.00 88.94 109 THR A N 1
ATOM 859 C CA . THR A 1 109 ? 12.774 -1.714 -18.794 1.00 88.94 109 THR A CA 1
ATOM 860 C C . THR A 1 109 ? 12.094 -2.950 -18.199 1.00 88.94 109 THR A C 1
ATOM 862 O O . THR A 1 109 ? 11.197 -2.823 -17.369 1.00 88.94 109 THR A O 1
ATOM 865 N N . GLU A 1 110 ? 12.481 -4.151 -18.636 1.00 85.62 110 GLU A N 1
ATOM 866 C CA . GLU A 1 110 ? 11.941 -5.402 -18.077 1.00 85.62 110 GLU A CA 1
ATOM 867 C C . GLU A 1 110 ? 12.289 -5.559 -16.587 1.00 85.62 110 GLU A C 1
ATOM 869 O O . GLU A 1 110 ? 11.428 -5.925 -15.789 1.00 85.62 110 GLU A O 1
ATOM 874 N N . ASP A 1 111 ? 13.517 -5.204 -16.202 1.00 87.38 111 ASP A N 1
ATOM 875 C CA . ASP A 1 111 ? 13.979 -5.265 -14.810 1.00 87.38 111 ASP A CA 1
ATOM 876 C C . ASP A 1 111 ? 13.480 -4.069 -13.977 1.00 87.38 111 ASP A C 1
ATOM 878 O O . ASP A 1 111 ? 13.271 -4.181 -12.763 1.00 87.38 111 ASP A O 1
ATOM 882 N N . PHE A 1 112 ? 13.238 -2.932 -14.642 1.00 90.94 112 PHE A N 1
ATOM 883 C CA . PHE A 1 112 ? 12.753 -1.698 -14.032 1.00 90.94 112 PHE A CA 1
ATOM 884 C C . PHE A 1 112 ? 11.451 -1.192 -14.671 1.00 90.94 112 PHE A C 1
ATOM 886 O O . PHE A 1 112 ? 11.455 -0.170 -15.371 1.00 90.94 112 PHE A O 1
ATOM 893 N N . PRO A 1 113 ? 10.319 -1.890 -14.472 1.00 94.31 113 PRO A N 1
ATOM 894 C CA . PRO A 1 113 ? 9.028 -1.396 -14.921 1.00 94.31 113 PRO A CA 1
ATOM 895 C C . PRO A 1 113 ? 8.581 -0.181 -14.104 1.00 94.31 113 PRO A C 1
ATOM 897 O O . PRO A 1 113 ? 9.097 0.122 -13.029 1.00 94.31 113 PRO A O 1
ATOM 900 N N . ILE A 1 114 ? 7.566 0.510 -14.613 1.00 93.69 114 ILE A N 1
ATOM 901 C CA . ILE A 1 114 ? 6.906 1.586 -13.877 1.00 93.69 114 ILE A CA 1
ATOM 902 C C . ILE A 1 114 ? 5.939 0.949 -12.884 1.00 93.69 114 ILE A C 1
ATOM 904 O O . ILE A 1 114 ? 4.997 0.265 -13.281 1.00 93.69 114 ILE A O 1
ATOM 908 N N . TRP A 1 115 ? 6.152 1.200 -11.599 1.00 93.94 115 TRP A N 1
ATOM 909 C CA . TRP A 1 115 ? 5.238 0.793 -10.543 1.00 93.94 115 TRP A CA 1
ATOM 910 C C . TRP A 1 115 ? 4.256 1.909 -10.226 1.00 93.94 115 TRP A C 1
ATOM 912 O O . TRP A 1 115 ? 4.646 3.061 -10.039 1.00 93.94 115 TRP A O 1
ATOM 922 N N . ARG A 1 116 ? 2.986 1.542 -10.086 1.00 93.25 116 ARG A N 1
ATOM 923 C CA . ARG A 1 116 ? 1.936 2.383 -9.519 1.00 93.25 116 ARG A CA 1
ATOM 924 C C . ARG A 1 116 ? 1.658 1.923 -8.093 1.00 93.25 116 ARG A C 1
ATOM 926 O O . ARG A 1 116 ? 1.279 0.769 -7.867 1.00 93.25 116 ARG A O 1
ATOM 933 N N . ALA A 1 117 ? 1.882 2.824 -7.145 1.00 92.31 117 ALA A N 1
ATOM 934 C CA . ALA A 1 117 ? 1.813 2.557 -5.719 1.00 92.31 117 ALA A CA 1
ATOM 935 C C . ALA A 1 117 ? 0.721 3.413 -5.065 1.00 92.31 117 ALA A C 1
ATOM 937 O O . ALA A 1 117 ? 0.762 4.641 -5.126 1.00 92.31 117 ALA A O 1
ATOM 938 N N . PHE A 1 118 ? -0.232 2.758 -4.405 1.00 94.12 118 PHE A N 1
ATOM 939 C CA . PHE A 1 118 ? -1.311 3.404 -3.659 1.00 94.12 118 PHE A CA 1
ATOM 940 C C . PHE A 1 118 ? -1.200 3.011 -2.196 1.00 94.12 118 PHE A C 1
ATOM 942 O O . PHE A 1 118 ? -1.194 1.827 -1.868 1.00 94.12 118 PHE A O 1
ATOM 949 N N . ASP A 1 119 ? -1.119 3.995 -1.318 1.00 92.94 119 ASP A N 1
ATOM 950 C CA . ASP A 1 119 ? -0.891 3.811 0.106 1.00 92.94 119 ASP A CA 1
ATOM 951 C C . ASP A 1 119 ? -2.029 4.439 0.905 1.00 92.94 119 ASP A C 1
ATOM 953 O O . ASP A 1 119 ? -2.333 5.616 0.749 1.00 92.94 119 ASP A O 1
ATOM 957 N N . CYS A 1 120 ? -2.656 3.644 1.763 1.00 94.25 120 CYS A N 1
ATOM 958 C CA . CYS A 1 120 ? -3.679 4.066 2.700 1.00 94.25 120 CYS A CA 1
ATOM 959 C C . CYS A 1 120 ? -3.151 3.914 4.127 1.00 94.25 120 CYS A C 1
ATOM 961 O O . CYS A 1 120 ? -3.043 2.803 4.650 1.00 94.25 120 CYS A O 1
ATOM 963 N N . SER A 1 121 ? -2.865 5.048 4.764 1.00 90.94 121 SER A N 1
ATOM 964 C CA . SER A 1 121 ? -2.444 5.122 6.163 1.00 90.94 121 SER A CA 1
ATOM 965 C C . SER A 1 121 ? -3.636 5.483 7.043 1.00 90.94 121 SER A C 1
ATOM 967 O O .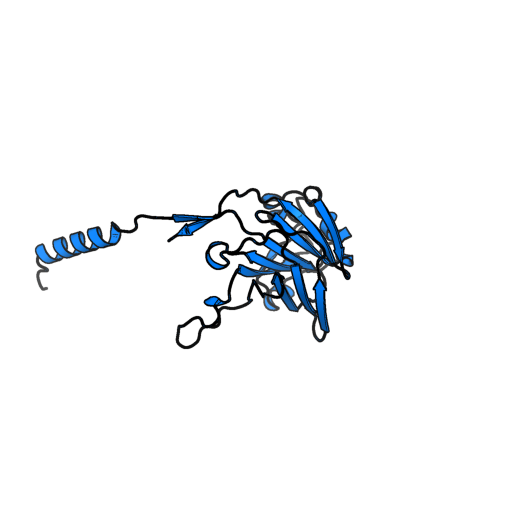 SER A 1 121 ? -4.202 6.572 6.898 1.00 90.94 121 SER A O 1
ATOM 969 N N . ILE A 1 122 ? -4.050 4.577 7.932 1.00 90.69 122 ILE A N 1
ATOM 970 C CA . ILE A 1 122 ? -5.185 4.829 8.826 1.00 90.69 122 ILE A CA 1
ATOM 971 C C . ILE A 1 122 ? -4.816 5.917 9.838 1.00 90.69 122 ILE A C 1
ATOM 973 O O . ILE A 1 122 ? -3.728 5.940 10.407 1.00 90.69 122 ILE A O 1
ATOM 977 N N . ASN A 1 123 ? -5.746 6.844 10.060 1.00 87.06 123 ASN A N 1
ATOM 978 C CA . ASN A 1 123 ? -5.636 7.864 11.087 1.00 87.06 123 ASN A CA 1
ATOM 979 C C . ASN A 1 123 ? -6.473 7.447 12.301 1.00 87.06 123 ASN A C 1
ATOM 981 O O . ASN A 1 123 ? -7.686 7.674 12.337 1.00 87.06 123 ASN A O 1
ATOM 985 N N . GLU A 1 124 ? -5.818 6.889 13.317 1.00 84.19 124 GLU A N 1
ATOM 986 C CA . GLU A 1 124 ? -6.480 6.389 14.528 1.00 84.19 124 GLU A CA 1
ATOM 987 C C . GLU A 1 124 ? -7.265 7.471 15.285 1.00 84.19 124 GLU A C 1
ATOM 989 O O . GLU A 1 124 ? -8.381 7.219 15.755 1.00 84.19 124 GLU A O 1
ATOM 994 N N . LYS A 1 125 ? -6.762 8.719 15.305 1.00 83.94 125 LYS A N 1
ATOM 995 C CA . LYS A 1 125 ? -7.467 9.872 15.901 1.00 83.94 125 LYS A CA 1
ATOM 996 C C . LYS A 1 125 ? -8.830 10.101 15.235 1.00 83.94 125 LYS A C 1
ATOM 998 O O . LYS A 1 125 ? -9.779 10.523 15.901 1.00 83.94 125 LYS A O 1
ATOM 1003 N N . LEU A 1 126 ? -8.953 9.835 13.932 1.00 85.19 126 LEU A N 1
ATOM 1004 C CA . LEU A 1 126 ? -10.185 10.036 13.154 1.00 85.19 126 LEU A CA 1
ATOM 1005 C C . LEU A 1 126 ? -11.055 8.779 13.037 1.00 85.19 126 LEU A C 1
ATOM 1007 O O . LEU A 1 126 ? -12.288 8.902 12.964 1.00 85.19 126 LEU A O 1
ATOM 1011 N N . TYR A 1 127 ? -10.440 7.594 12.997 1.00 86.44 127 TYR A N 1
ATOM 1012 C CA . TYR A 1 127 ? -11.151 6.326 12.863 1.00 86.44 127 TYR A CA 1
ATOM 1013 C C . TYR A 1 127 ? -11.837 5.914 14.163 1.00 86.44 127 TYR A C 1
ATOM 1015 O O . TYR A 1 127 ? -13.033 5.612 14.142 1.00 86.44 127 TYR A O 1
ATOM 1023 N N . LYS A 1 128 ? -11.132 6.020 15.301 1.00 83.00 128 LYS A N 1
ATOM 1024 C CA . LYS A 1 128 ? -11.661 5.780 16.659 1.00 83.00 128 LYS A CA 1
ATOM 1025 C C . LYS A 1 128 ? -12.327 4.408 16.858 1.00 83.00 128 LYS A C 1
ATOM 1027 O O . LYS A 1 128 ? -13.184 4.260 17.732 1.00 83.00 128 LYS A O 1
ATOM 1032 N N . LYS A 1 129 ? -11.965 3.410 16.052 1.00 83.62 129 LYS A N 1
ATOM 1033 C CA . LYS A 1 129 ? -12.417 2.017 16.153 1.00 83.62 129 LYS A CA 1
ATOM 1034 C C . LYS A 1 129 ? -11.187 1.127 16.030 1.00 83.62 129 LYS A C 1
ATOM 1036 O O . LYS A 1 129 ? -10.299 1.448 15.257 1.00 83.62 129 LYS A O 1
ATOM 1041 N N . SER A 1 130 ? -11.169 0.003 16.739 1.00 85.94 130 SER A N 1
ATOM 1042 C CA . SER A 1 130 ? -10.161 -1.023 16.464 1.00 85.94 130 SER A CA 1
ATOM 1043 C C . SER A 1 130 ? -10.412 -1.623 15.082 1.00 85.94 130 SER A C 1
ATOM 1045 O O . SER A 1 130 ? -11.565 -1.885 14.725 1.00 85.94 130 SER A O 1
ATOM 1047 N N . ILE A 1 131 ? -9.337 -1.842 14.328 1.00 86.88 131 ILE A N 1
ATOM 1048 C CA . ILE A 1 131 ? -9.387 -2.512 13.023 1.00 86.88 131 ILE A CA 1
ATOM 1049 C C . ILE A 1 131 ? -9.126 -4.017 13.116 1.00 86.88 131 ILE A C 1
ATOM 1051 O O . ILE A 1 131 ? -9.146 -4.715 12.098 1.00 86.88 131 ILE A O 1
ATOM 1055 N N . ASP A 1 132 ? -8.834 -4.519 14.316 1.00 87.31 132 ASP A N 1
ATOM 1056 C CA . ASP A 1 132 ? -8.426 -5.900 14.510 1.00 87.31 132 ASP A CA 1
ATOM 1057 C C . ASP A 1 132 ? -9.503 -6.852 13.985 1.00 87.31 132 ASP A C 1
ATOM 1059 O O . ASP A 1 132 ? -10.665 -6.825 14.390 1.00 87.31 132 ASP A O 1
ATOM 1063 N N . SER A 1 133 ? -9.085 -7.754 13.099 1.00 86.38 133 SER A N 1
ATOM 1064 C CA . SER A 1 133 ? -9.938 -8.739 12.427 1.00 86.38 133 SER A CA 1
ATOM 1065 C C . SER A 1 133 ? -11.040 -8.170 11.524 1.00 86.38 133 SER A C 1
ATOM 1067 O O . SER A 1 133 ? -11.866 -8.960 11.061 1.00 86.38 133 SER A O 1
ATOM 1069 N N . LEU A 1 134 ? -11.045 -6.866 11.221 1.00 90.69 134 LEU A N 1
ATOM 1070 C CA . LEU A 1 134 ? -11.907 -6.329 10.166 1.00 90.69 134 LEU A CA 1
ATOM 1071 C C . LEU A 1 134 ? -11.503 -6.906 8.806 1.00 90.69 134 LEU A C 1
ATOM 1073 O O . LEU A 1 134 ? -10.342 -7.251 8.557 1.00 90.69 134 LEU A O 1
ATOM 1077 N N . LYS A 1 135 ? -12.478 -7.005 7.910 1.00 93.56 135 LYS A N 1
ATOM 1078 C CA . LYS A 1 135 ? -12.293 -7.532 6.564 1.00 93.56 135 LYS A CA 1
ATOM 1079 C C . LYS A 1 135 ? -11.756 -6.452 5.632 1.00 93.56 135 LYS A C 1
ATOM 1081 O O . LYS A 1 135 ? -12.447 -5.467 5.366 1.00 93.56 135 LYS A O 1
ATOM 1086 N N . LEU A 1 136 ? -10.568 -6.676 5.068 1.00 95.06 136 LEU A N 1
ATOM 1087 C CA . LEU A 1 136 ? -10.001 -5.793 4.049 1.00 95.06 136 LEU A CA 1
ATOM 1088 C C . LEU A 1 136 ? -10.594 -6.112 2.683 1.00 95.06 136 LEU A C 1
ATOM 1090 O O . LEU A 1 136 ? -10.504 -7.235 2.187 1.00 95.06 136 LEU A O 1
ATOM 1094 N N . THR A 1 137 ? -11.155 -5.097 2.046 1.00 96.38 137 THR A N 1
ATOM 1095 C CA . THR A 1 137 ? -11.604 -5.163 0.661 1.00 96.38 137 THR A CA 1
ATOM 1096 C C . THR A 1 137 ? -10.963 -4.038 -0.134 1.00 96.38 137 THR A C 1
ATOM 1098 O O . THR A 1 137 ? -10.889 -2.899 0.324 1.00 96.38 137 THR A O 1
ATOM 1101 N N . MET A 1 138 ? -10.513 -4.357 -1.340 1.00 96.00 138 MET A N 1
ATOM 1102 C CA . MET A 1 138 ? -9.881 -3.418 -2.251 1.00 96.00 138 MET A CA 1
ATOM 1103 C C . MET A 1 138 ? -10.687 -3.334 -3.542 1.00 96.00 138 MET A C 1
ATOM 1105 O O . MET A 1 138 ? -11.058 -4.358 -4.114 1.00 96.00 138 MET A O 1
ATOM 1109 N N . HIS A 1 139 ? -10.977 -2.123 -4.001 1.00 96.44 139 HIS A N 1
ATOM 1110 C CA . HIS A 1 139 ? -11.512 -1.890 -5.339 1.00 96.44 139 HIS A CA 1
ATOM 1111 C C . HIS A 1 139 ? -10.395 -1.307 -6.197 1.00 96.44 139 HIS A C 1
ATOM 1113 O O . HIS A 1 139 ? -9.925 -0.207 -5.917 1.00 96.44 139 HIS A O 1
ATOM 1119 N N . VAL A 1 140 ? -9.965 -2.051 -7.212 1.00 95.44 140 VAL A N 1
ATOM 1120 C CA . VAL A 1 140 ? -8.912 -1.640 -8.147 1.00 95.44 140 VAL A CA 1
ATOM 1121 C C . VAL A 1 140 ? -9.562 -1.239 -9.460 1.00 95.44 140 VAL A C 1
ATOM 1123 O O . VAL A 1 140 ? -10.362 -2.001 -10.006 1.00 95.44 140 VAL A O 1
ATOM 1126 N N . PHE A 1 141 ? -9.216 -0.059 -9.964 1.00 94.50 141 PHE A N 1
ATOM 1127 C CA . PHE A 1 141 ? -9.713 0.473 -11.227 1.00 94.50 141 PHE A CA 1
ATOM 1128 C C . PHE A 1 141 ? -8.584 0.452 -12.260 1.00 94.50 141 PHE A C 1
ATOM 1130 O O . PHE A 1 141 ? -7.510 0.996 -12.018 1.00 94.50 141 PHE A O 1
ATOM 1137 N N . LEU A 1 142 ? -8.817 -0.213 -13.393 1.00 90.62 142 LEU A N 1
ATOM 1138 C CA . LEU A 1 142 ? -7.885 -0.308 -14.516 1.00 90.62 142 LEU A CA 1
ATOM 1139 C C . LEU A 1 142 ? -8.619 0.084 -15.800 1.00 90.62 142 LEU A C 1
ATOM 1141 O O . LEU A 1 142 ? -9.344 -0.720 -16.390 1.00 90.62 142 LEU A O 1
ATOM 1145 N N . LYS A 1 143 ? -8.430 1.317 -16.260 1.00 85.06 143 LYS A N 1
ATOM 1146 C CA . LYS A 1 143 ? -9.081 1.895 -17.438 1.00 85.06 143 LYS A CA 1
ATOM 1147 C C . LYS A 1 143 ? -10.602 1.763 -17.362 1.00 85.06 143 LYS A C 1
ATOM 1149 O O . LYS A 1 143 ? -11.270 2.442 -16.591 1.00 85.06 143 LYS A O 1
ATOM 1154 N N . ASN A 1 144 ? -11.157 0.868 -18.174 1.00 85.38 144 ASN A N 1
ATOM 1155 C CA . ASN A 1 144 ? -12.595 0.634 -18.282 1.00 85.38 144 ASN A CA 1
ATOM 1156 C C . ASN A 1 144 ? -13.075 -0.537 -17.411 1.00 85.38 144 ASN A C 1
ATOM 1158 O O . ASN A 1 144 ? -14.253 -0.892 -17.460 1.00 85.38 144 ASN A O 1
ATOM 1162 N N . GLU A 1 145 ? -12.180 -1.159 -16.647 1.00 91.94 145 GLU A N 1
ATOM 1163 C CA . GLU A 1 145 ? -12.472 -2.304 -15.797 1.00 91.94 145 GLU A CA 1
ATOM 1164 C C . GLU A 1 145 ? -12.296 -1.941 -14.324 1.00 91.94 145 G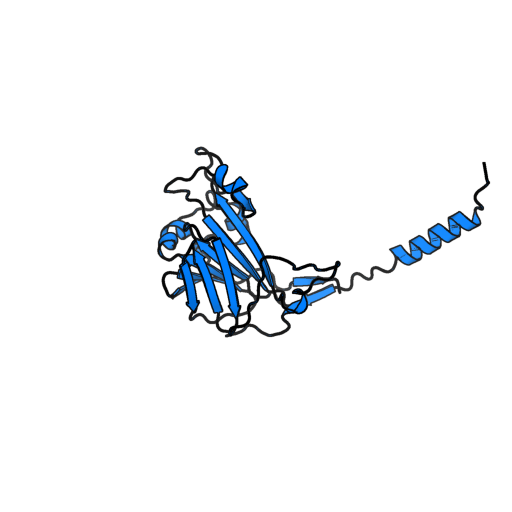LU A C 1
ATOM 1166 O O . GLU A 1 145 ? -11.467 -1.116 -13.942 1.00 91.94 145 GLU A O 1
ATOM 1171 N N . SER A 1 146 ? -13.096 -2.574 -13.470 1.00 93.69 146 SER A N 1
ATOM 1172 C CA . SER A 1 146 ? -12.920 -2.482 -12.025 1.00 93.69 146 SER A CA 1
ATOM 1173 C C . SER A 1 146 ? 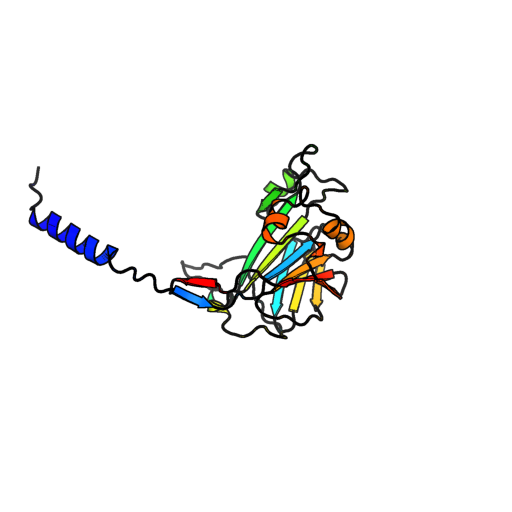-13.050 -3.860 -11.408 1.00 93.69 146 SER A C 1
ATOM 1175 O O . SER A 1 146 ? -13.853 -4.685 -11.855 1.00 93.69 146 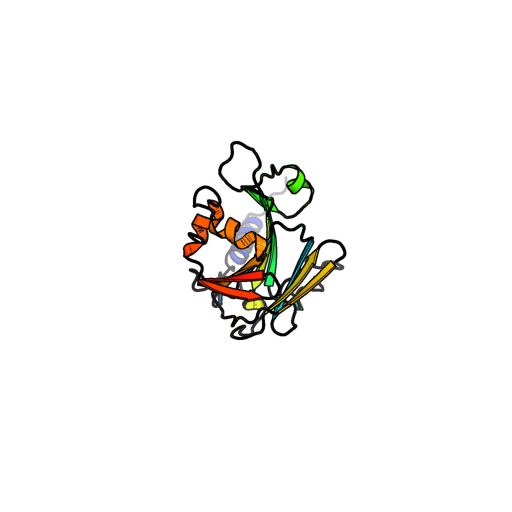SER A O 1
ATOM 1177 N N . LYS A 1 147 ? -12.249 -4.111 -10.377 1.00 94.38 147 LYS A N 1
ATOM 1178 C CA . LYS A 1 147 ? -12.233 -5.380 -9.664 1.00 94.38 147 LYS A CA 1
ATOM 1179 C C . LYS A 1 147 ? -12.367 -5.138 -8.171 1.00 94.38 147 LYS A C 1
ATOM 1181 O O . LYS A 1 147 ? -11.584 -4.398 -7.584 1.00 94.38 147 LYS A O 1
ATOM 1186 N N . LYS A 1 148 ? -13.350 -5.797 -7.560 1.00 95.94 148 LYS A N 1
ATOM 1187 C CA . LYS A 1 148 ? -13.469 -5.915 -6.105 1.00 95.94 148 LYS A CA 1
ATOM 1188 C C . LYS A 1 148 ? -12.701 -7.157 -5.666 1.00 95.94 148 LYS A C 1
ATOM 1190 O O . LYS A 1 148 ? -12.982 -8.243 -6.163 1.00 95.94 148 LYS A O 1
ATOM 1195 N N . ILE A 1 149 ? -11.749 -6.985 -4.759 1.00 95.50 149 ILE A N 1
ATOM 1196 C CA . ILE A 1 149 ? -10.903 -8.046 -4.214 1.00 95.50 149 ILE A CA 1
ATOM 1197 C C . ILE A 1 149 ? -11.104 -8.073 -2.709 1.00 95.50 149 ILE A C 1
ATOM 1199 O O . ILE A 1 149 ? -10.880 -7.082 -2.017 1.00 95.50 149 ILE A O 1
ATOM 1203 N N . GLU A 1 150 ? -11.530 -9.219 -2.205 1.00 95.19 150 GLU A N 1
ATOM 1204 C CA . GLU A 1 150 ? -11.640 -9.472 -0.779 1.00 95.19 150 GLU A CA 1
ATOM 1205 C C . GLU A 1 150 ? -10.375 -10.179 -0.301 1.00 95.19 150 GLU A C 1
ATOM 1207 O O . GLU A 1 150 ? -10.080 -11.303 -0.706 1.00 95.19 150 GLU A O 1
ATOM 1212 N N . LEU A 1 151 ? -9.616 -9.517 0.566 1.00 91.94 151 LEU A N 1
ATOM 1213 C CA . LEU A 1 151 ? -8.395 -10.086 1.111 1.00 91.94 151 LEU A CA 1
ATOM 1214 C C . LEU A 1 151 ? -8.765 -10.884 2.360 1.00 91.94 151 LEU A C 1
ATOM 1216 O O . LEU A 1 151 ? -9.096 -10.320 3.401 1.00 91.94 151 LEU A O 1
ATOM 1220 N N . GLY A 1 152 ? -8.705 -12.214 2.257 1.00 88.75 152 GLY A N 1
ATOM 1221 C CA . GLY A 1 152 ? -9.016 -13.154 3.342 1.00 88.75 152 GLY A CA 1
ATOM 1222 C C . GLY A 1 152 ? -7.941 -13.213 4.435 1.00 88.75 152 GLY A C 1
ATOM 1223 O O . GLY A 1 152 ? -7.568 -14.301 4.879 1.00 88.75 152 GLY A O 1
ATOM 1224 N N . ILE A 1 153 ? -7.402 -12.058 4.820 1.00 90.75 153 ILE A N 1
ATOM 1225 C CA . ILE A 1 153 ? -6.370 -11.883 5.840 1.00 90.75 153 ILE A CA 1
ATOM 1226 C C . ILE A 1 153 ? -6.997 -11.367 7.135 1.00 90.75 153 ILE A C 1
ATOM 1228 O O . ILE A 1 153 ? -8.028 -10.701 7.124 1.00 90.75 153 ILE A O 1
ATOM 1232 N N . LYS A 1 154 ? -6.343 -11.643 8.264 1.00 88.56 154 LYS A N 1
ATOM 1233 C CA . LYS A 1 154 ? -6.678 -10.990 9.532 1.00 88.56 154 LYS A CA 1
ATOM 1234 C C . LYS A 1 154 ? -5.845 -9.725 9.657 1.00 88.56 154 LYS A C 1
ATOM 1236 O O . LYS A 1 154 ? -4.621 -9.813 9.764 1.00 88.56 154 LYS A O 1
ATOM 1241 N N . ILE A 1 155 ? -6.511 -8.579 9.620 1.00 91.88 155 ILE A N 1
ATOM 1242 C CA . ILE A 1 155 ? -5.866 -7.294 9.877 1.00 91.88 155 ILE A CA 1
ATOM 1243 C C . ILE A 1 155 ? -5.640 -7.145 11.381 1.00 91.88 155 ILE A C 1
ATOM 1245 O O . ILE A 1 155 ? -6.419 -7.661 12.184 1.00 91.88 155 ILE A O 1
ATOM 1249 N N . ALA A 1 156 ? -4.565 -6.467 11.740 1.00 90.00 156 ALA A N 1
ATOM 1250 C CA . ALA A 1 156 ? -4.263 -6.020 13.077 1.00 90.00 156 ALA A CA 1
ATOM 1251 C C . ALA A 1 156 ? -3.542 -4.671 13.007 1.00 90.00 156 ALA A C 1
ATOM 1253 O O . ALA A 1 156 ? -2.750 -4.444 12.082 1.00 90.00 156 ALA A O 1
ATOM 1254 N N . ASP A 1 157 ? -3.795 -3.820 13.997 1.00 88.44 157 ASP A N 1
ATOM 1255 C CA . ASP A 1 157 ? -3.084 -2.551 14.173 1.00 88.44 157 ASP A CA 1
ATOM 1256 C C . ASP A 1 157 ? -1.558 -2.737 14.237 1.00 88.44 157 ASP A C 1
ATOM 1258 O O . ASP A 1 157 ? -1.040 -3.824 14.523 1.00 88.44 157 ASP A O 1
ATOM 1262 N N . GLY A 1 158 ? -0.822 -1.667 13.927 1.00 89.75 158 GLY A N 1
ATOM 1263 C CA . GLY A 1 158 ? 0.640 -1.659 13.940 1.00 89.75 158 GLY A CA 1
ATOM 1264 C C . GLY A 1 158 ? 1.293 -2.568 12.899 1.00 89.75 158 GLY A C 1
ATOM 1265 O O . GLY A 1 158 ? 2.420 -3.019 13.102 1.00 89.75 158 GLY A O 1
ATOM 1266 N N . ASN A 1 159 ? 0.612 -2.858 11.787 1.00 93.50 159 ASN A N 1
ATOM 1267 C CA . ASN A 1 159 ? 1.181 -3.604 10.666 1.00 93.50 159 ASN A CA 1
ATOM 1268 C C . ASN A 1 159 ? 1.091 -2.830 9.350 1.00 93.50 159 ASN A C 1
ATOM 1270 O O . ASN A 1 159 ? 0.083 -2.203 9.018 1.00 93.50 159 ASN A O 1
ATOM 1274 N N . HIS A 1 160 ? 2.135 -2.996 8.549 1.00 94.31 160 HIS A N 1
ATOM 1275 C CA . HIS A 1 160 ? 2.133 -2.730 7.125 1.00 94.31 160 HIS A CA 1
ATOM 1276 C C . HIS A 1 160 ? 1.616 -3.950 6.358 1.00 94.31 160 HIS A C 1
ATOM 1278 O O . HIS A 1 160 ? 2.045 -5.081 6.602 1.00 94.31 160 HIS A O 1
ATOM 1284 N N . TYR A 1 161 ? 0.756 -3.710 5.374 1.00 96.00 161 TYR A N 1
ATOM 1285 C CA . TYR A 1 161 ? 0.196 -4.712 4.474 1.00 96.00 161 TYR A CA 1
ATOM 1286 C C . TYR A 1 161 ? 0.547 -4.353 3.040 1.00 96.00 161 TYR A C 1
ATOM 1288 O O . TYR A 1 161 ? -0.065 -3.467 2.454 1.00 96.00 161 TYR A O 1
ATOM 1296 N N . ASN A 1 162 ? 1.524 -5.041 2.467 1.00 95.31 162 ASN A N 1
ATOM 1297 C CA . ASN A 1 162 ? 1.912 -4.858 1.080 1.00 95.31 162 ASN A CA 1
ATOM 1298 C C . ASN A 1 162 ? 1.146 -5.840 0.188 1.00 95.31 162 ASN A C 1
ATOM 1300 O O . ASN A 1 162 ? 1.327 -7.053 0.290 1.00 95.31 162 ASN A O 1
ATOM 1304 N N . ILE A 1 163 ? 0.264 -5.307 -0.648 1.00 96.69 163 ILE A N 1
ATOM 1305 C CA . ILE A 1 163 ? -0.616 -6.024 -1.565 1.00 96.69 163 ILE A CA 1
ATOM 1306 C C . ILE A 1 163 ? -0.054 -5.819 -2.969 1.00 96.69 163 ILE A C 1
ATOM 1308 O O . ILE A 1 163 ? -0.016 -4.703 -3.476 1.00 96.69 163 ILE A O 1
ATOM 1312 N N . ILE A 1 164 ? 0.402 -6.892 -3.598 1.00 95.94 164 ILE A N 1
ATOM 1313 C CA . ILE A 1 164 ? 1.133 -6.839 -4.866 1.00 95.94 164 ILE A CA 1
ATOM 1314 C C . ILE A 1 164 ? 0.363 -7.658 -5.892 1.00 95.94 164 ILE A C 1
ATOM 1316 O O . ILE A 1 164 ? -0.092 -8.755 -5.562 1.00 95.94 164 ILE A O 1
ATOM 1320 N N . ALA A 1 165 ? 0.219 -7.173 -7.126 1.00 94.94 165 ALA A N 1
ATOM 1321 C CA . ALA A 1 165 ? -0.331 -8.007 -8.195 1.00 94.94 165 ALA A CA 1
ATOM 1322 C C . ALA A 1 165 ? 0.498 -9.297 -8.330 1.00 94.94 165 ALA A C 1
ATOM 1324 O O . ALA A 1 165 ? 1.726 -9.269 -8.331 1.00 94.94 165 ALA A O 1
ATOM 1325 N N . GLU A 1 166 ? -0.162 -10.451 -8.406 1.00 95.19 166 GLU A N 1
ATOM 1326 C CA . GLU A 1 166 ? 0.475 -11.770 -8.294 1.00 95.19 166 GLU A CA 1
ATOM 1327 C C . GLU A 1 166 ? 1.584 -11.966 -9.335 1.00 95.19 166 GLU A C 1
ATOM 1329 O O . GLU A 1 166 ? 2.669 -12.444 -8.997 1.00 95.19 166 GLU A O 1
ATOM 1334 N N . GLN A 1 167 ? 1.347 -11.501 -10.563 1.00 94.75 167 GLN A N 1
ATOM 1335 C CA . GLN A 1 167 ? 2.322 -11.501 -11.658 1.00 94.75 167 GLN A CA 1
ATOM 1336 C C . GLN A 1 167 ? 3.608 -10.718 -11.349 1.00 94.75 167 GLN A C 1
ATOM 1338 O O . GLN A 1 167 ? 4.674 -11.084 -11.836 1.00 94.75 167 GLN A O 1
ATOM 1343 N N . ASP A 1 168 ? 3.532 -9.691 -10.501 1.00 95.06 168 ASP A N 1
ATOM 1344 C CA . ASP A 1 168 ? 4.651 -8.797 -10.208 1.00 95.06 168 ASP A CA 1
ATOM 1345 C C . ASP A 1 168 ? 5.432 -9.237 -8.958 1.00 95.06 168 ASP A C 1
ATOM 1347 O O . ASP A 1 168 ? 6.499 -8.705 -8.647 1.00 95.06 168 ASP A O 1
ATOM 1351 N N . THR A 1 169 ? 4.926 -10.233 -8.223 1.00 93.81 169 THR A N 1
ATOM 1352 C CA . THR A 1 169 ? 5.518 -10.658 -6.948 1.00 93.81 169 THR A CA 1
ATOM 1353 C C . THR A 1 169 ? 6.951 -11.155 -7.094 1.00 93.81 169 THR A C 1
ATOM 1355 O O . THR A 1 169 ? 7.795 -10.825 -6.267 1.00 93.81 169 THR A O 1
ATOM 1358 N N . ALA A 1 170 ? 7.265 -11.932 -8.132 1.00 93.12 170 ALA A N 1
ATOM 1359 C CA . ALA A 1 170 ? 8.622 -12.439 -8.331 1.00 93.12 170 ALA A CA 1
ATOM 1360 C C . ALA A 1 170 ? 9.634 -11.291 -8.461 1.00 93.12 170 ALA A C 1
ATOM 1362 O O . ALA A 1 170 ? 10.677 -11.309 -7.806 1.00 93.12 170 ALA A O 1
ATOM 1363 N N . LEU A 1 171 ? 9.274 -10.274 -9.244 1.00 92.50 171 LEU A N 1
ATOM 1364 C CA . LEU A 1 171 ? 10.095 -9.099 -9.479 1.00 92.50 171 LEU A CA 1
ATOM 1365 C C . LEU A 1 171 ? 10.216 -8.243 -8.211 1.00 92.50 171 LEU A C 1
ATOM 1367 O O . LEU A 1 171 ? 11.334 -7.977 -7.778 1.00 92.50 171 LEU A O 1
ATOM 1371 N N . TRP A 1 172 ? 9.101 -7.924 -7.543 1.00 91.19 172 TRP A N 1
ATOM 1372 C CA . TRP A 1 172 ? 9.106 -7.150 -6.292 1.00 91.19 172 TRP A CA 1
ATOM 1373 C C . TRP A 1 172 ? 10.041 -7.744 -5.231 1.00 91.19 172 TRP A C 1
ATOM 1375 O O . TRP A 1 172 ? 10.778 -7.034 -4.551 1.00 91.19 172 TRP A O 1
ATOM 1385 N N . TYR A 1 173 ? 10.035 -9.073 -5.095 1.00 89.50 173 TYR A N 1
ATOM 1386 C CA . TYR A 1 173 ? 10.871 -9.778 -4.123 1.00 89.50 173 TYR A CA 1
ATOM 1387 C C . TYR A 1 173 ? 12.322 -9.999 -4.574 1.00 89.50 173 TYR A C 1
ATOM 1389 O O . TYR A 1 173 ? 13.136 -10.421 -3.752 1.00 89.50 173 TYR A O 1
ATOM 1397 N N . SER A 1 174 ? 12.650 -9.742 -5.841 1.00 89.56 174 SER A N 1
ATOM 1398 C CA . SER A 1 174 ? 14.027 -9.808 -6.347 1.00 89.56 174 SER A CA 1
ATOM 1399 C C . SER A 1 174 ? 14.831 -8.532 -6.085 1.00 89.56 174 SER A C 1
ATOM 1401 O O . SER A 1 174 ? 16.061 -8.567 -6.144 1.00 89.56 174 SER A O 1
ATOM 1403 N N . TYR A 1 175 ? 14.162 -7.420 -5.769 1.00 87.25 175 TYR A N 1
ATOM 1404 C CA . TYR A 1 175 ? 14.821 -6.134 -5.602 1.00 87.25 175 TYR A CA 1
ATOM 1405 C C . TYR A 1 175 ? 15.773 -6.095 -4.407 1.00 87.25 175 TYR A C 1
ATOM 1407 O O . TYR A 1 175 ? 15.503 -6.609 -3.318 1.00 87.25 175 TYR A O 1
ATOM 1415 N N . THR A 1 176 ? 16.921 -5.462 -4.639 1.00 87.00 176 THR A N 1
ATOM 1416 C CA . THR A 1 176 ? 18.005 -5.342 -3.664 1.00 87.00 176 THR A CA 1
ATOM 1417 C C . THR A 1 176 ? 17.929 -4.015 -2.909 1.00 87.00 176 THR A C 1
ATOM 1419 O O . THR A 1 176 ? 17.161 -3.118 -3.264 1.00 87.00 176 THR A O 1
ATOM 1422 N N . SER A 1 177 ? 18.786 -3.854 -1.898 1.00 85.25 177 SER A N 1
ATOM 1423 C CA . SER A 1 177 ? 18.972 -2.572 -1.207 1.00 85.25 177 SER A CA 1
ATOM 1424 C C . SER A 1 177 ? 19.472 -1.451 -2.121 1.00 85.25 177 SER A C 1
ATOM 1426 O O . SER A 1 177 ? 19.355 -0.289 -1.763 1.00 85.25 177 SER A O 1
ATOM 1428 N N . VAL A 1 178 ? 20.050 -1.778 -3.282 1.00 86.50 178 VAL A N 1
ATOM 1429 C CA . VAL A 1 178 ? 20.443 -0.778 -4.284 1.00 86.50 178 VAL A CA 1
ATOM 1430 C C . VAL A 1 178 ? 19.218 -0.364 -5.095 1.00 86.50 178 VAL A C 1
ATOM 1432 O O . VAL A 1 178 ? 18.906 0.821 -5.185 1.00 86.50 178 VAL A O 1
ATOM 1435 N N . THR A 1 179 ? 18.471 -1.350 -5.596 1.00 86.50 179 THR A N 1
ATOM 1436 C CA . THR A 1 179 ? 17.299 -1.147 -6.457 1.00 86.50 179 THR A CA 1
ATOM 1437 C C . THR A 1 179 ? 16.195 -0.347 -5.777 1.00 86.50 179 THR A C 1
ATOM 1439 O O . THR A 1 179 ? 15.628 0.564 -6.370 1.00 86.50 179 THR A O 1
ATOM 1442 N N . MET A 1 180 ? 15.901 -0.656 -4.516 1.00 84.50 180 MET A N 1
ATOM 1443 C CA . MET A 1 180 ? 14.840 -0.015 -3.741 1.00 84.50 180 MET A CA 1
ATOM 1444 C C . MET A 1 180 ? 15.402 0.708 -2.515 1.00 84.50 180 MET A C 1
ATOM 1446 O O . MET A 1 180 ? 14.861 0.553 -1.427 1.00 84.50 180 MET A O 1
ATOM 1450 N N . ARG A 1 181 ? 16.492 1.471 -2.665 1.00 81.81 181 ARG A N 1
ATOM 1451 C CA . ARG A 1 181 ? 17.219 2.113 -1.550 1.00 81.81 181 ARG A CA 1
ATOM 1452 C C . ARG A 1 181 ? 16.307 2.774 -0.510 1.00 81.81 181 ARG A C 1
ATOM 1454 O O . ARG A 1 181 ? 16.312 2.354 0.642 1.00 81.81 181 ARG A O 1
ATOM 1461 N N . ASP A 1 182 ? 15.472 3.724 -0.925 1.00 75.19 182 ASP A N 1
ATOM 1462 C CA . ASP A 1 182 ? 14.643 4.501 0.009 1.00 75.19 182 ASP A CA 1
ATOM 1463 C C . ASP A 1 182 ? 13.594 3.628 0.722 1.00 75.19 182 ASP A C 1
ATOM 1465 O O . ASP A 1 182 ? 13.318 3.800 1.909 1.00 75.19 182 ASP A O 1
ATOM 1469 N N . TYR A 1 183 ? 13.036 2.638 0.018 1.00 77.44 183 TYR A N 1
ATOM 1470 C CA . TYR A 1 183 ? 12.119 1.661 0.609 1.00 77.44 183 TYR A CA 1
ATOM 1471 C C . TYR A 1 183 ? 12.856 0.713 1.563 1.00 77.44 183 TYR A C 1
ATOM 1473 O O . TYR A 1 183 ? 12.346 0.396 2.633 1.00 77.44 183 TYR A O 1
ATOM 1481 N N . PHE A 1 184 ? 14.053 0.258 1.196 1.00 77.25 184 PHE A N 1
ATOM 1482 C CA . PHE A 1 184 ? 14.853 -0.683 1.973 1.00 77.25 184 PHE A CA 1
ATOM 1483 C C . PHE A 1 184 ? 15.329 -0.065 3.287 1.00 77.25 184 PHE A C 1
ATOM 1485 O O . PHE A 1 184 ? 15.311 -0.738 4.314 1.00 77.25 184 PHE A O 1
ATOM 1492 N N . ASP A 1 185 ? 15.710 1.210 3.278 1.00 74.69 185 ASP A N 1
ATOM 1493 C CA . ASP A 1 185 ? 16.154 1.911 4.483 1.00 74.69 185 ASP A CA 1
ATOM 1494 C C . ASP A 1 185 ? 15.037 2.011 5.535 1.00 74.69 185 ASP A C 1
ATOM 1496 O O . ASP A 1 185 ? 15.312 1.956 6.734 1.00 74.69 185 ASP A O 1
ATOM 1500 N N . TYR A 1 186 ? 13.777 2.103 5.099 1.00 75.38 186 TYR A N 1
ATOM 1501 C CA . TYR A 1 186 ? 12.627 2.228 5.996 1.00 75.38 186 TYR A CA 1
ATOM 1502 C C . TYR A 1 186 ? 11.952 0.882 6.327 1.00 75.38 186 TYR A C 1
ATOM 1504 O O . TYR A 1 186 ? 11.617 0.626 7.481 1.00 75.38 186 TYR A O 1
ATOM 1512 N N . TYR A 1 187 ? 11.779 -0.008 5.346 1.00 81.06 187 TYR A N 1
ATOM 1513 C CA . TYR A 1 187 ? 11.049 -1.279 5.496 1.00 81.06 187 TYR A CA 1
ATOM 1514 C C . TYR A 1 187 ? 11.946 -2.524 5.545 1.00 81.06 187 TYR A C 1
ATOM 1516 O O . TYR A 1 187 ? 11.455 -3.640 5.741 1.00 81.06 187 TYR A O 1
ATOM 1524 N N . GLY A 1 188 ? 13.254 -2.364 5.346 1.00 82.25 188 GLY A N 1
ATOM 1525 C CA . GLY A 1 188 ? 14.195 -3.470 5.240 1.00 82.25 188 GLY A CA 1
ATOM 1526 C C . GLY A 1 188 ? 14.046 -4.286 3.947 1.00 82.25 188 GLY A C 1
ATOM 1527 O O . GLY A 1 188 ? 13.339 -3.897 3.011 1.00 82.25 188 GLY A O 1
ATOM 1528 N N . PRO A 1 189 ? 14.717 -5.450 3.868 1.00 82.38 189 PRO A N 1
ATOM 1529 C CA . PRO A 1 189 ? 14.639 -6.316 2.699 1.00 82.38 189 PRO A CA 1
ATOM 1530 C C . PRO A 1 189 ? 13.237 -6.892 2.516 1.00 82.38 189 PRO A C 1
ATOM 1532 O O . PRO A 1 189 ? 12.546 -7.198 3.486 1.00 82.38 189 PRO A O 1
ATOM 1535 N N . ALA A 1 190 ? 12.860 -7.186 1.270 1.00 80.25 190 ALA A N 1
ATOM 1536 C CA . ALA A 1 190 ? 11.605 -7.877 0.970 1.00 80.25 190 ALA A CA 1
ATOM 1537 C C . ALA A 1 190 ? 11.467 -9.214 1.736 1.00 80.25 190 ALA A C 1
ATOM 1539 O O . ALA A 1 190 ? 10.361 -9.621 2.084 1.00 80.25 190 ALA A O 1
ATOM 1540 N N . SER A 1 191 ? 12.581 -9.873 2.080 1.00 80.38 191 SER A N 1
ATOM 1541 C CA . SER A 1 191 ? 12.601 -11.088 2.909 1.00 80.38 191 SER A CA 1
ATOM 1542 C C . SER A 1 191 ? 12.136 -10.888 4.359 1.00 80.38 191 SER A C 1
ATOM 1544 O O . SER A 1 191 ? 11.767 -11.869 5.003 1.00 80.38 191 SER A O 1
ATOM 1546 N N . ALA A 1 192 ? 12.118 -9.655 4.874 1.00 86.31 192 ALA A N 1
ATOM 1547 C CA . ALA A 1 192 ? 11.561 -9.334 6.189 1.00 86.31 192 ALA A CA 1
ATOM 1548 C C . ALA A 1 192 ? 10.022 -9.408 6.208 1.00 86.31 192 ALA A C 1
ATOM 1550 O O . ALA A 1 192 ? 9.421 -9.567 7.270 1.00 86.31 192 ALA A O 1
ATOM 1551 N N . TRP A 1 193 ? 9.379 -9.330 5.040 1.00 91.31 193 TRP A N 1
ATOM 1552 C CA . TRP A 1 193 ? 7.928 -9.336 4.917 1.00 91.31 193 TRP A CA 1
ATOM 1553 C C . TRP A 1 193 ? 7.374 -10.761 4.928 1.00 91.31 193 TRP A C 1
ATOM 1555 O O . TRP A 1 193 ? 7.668 -11.586 4.057 1.00 91.31 193 TRP A O 1
ATOM 1565 N N . LYS A 1 194 ? 6.495 -11.050 5.887 1.00 93.38 194 LYS A N 1
ATOM 1566 C CA . LYS A 1 194 ? 5.829 -12.347 5.998 1.00 93.38 194 LYS A CA 1
ATOM 1567 C C . LYS A 1 194 ? 4.710 -12.456 4.965 1.00 93.38 194 LYS A C 1
ATOM 1569 O O . LYS A 1 194 ? 3.710 -11.749 5.050 1.00 93.38 194 LYS A O 1
ATOM 1574 N N . ARG A 1 195 ? 4.829 -13.395 4.027 1.00 92.56 195 ARG A N 1
ATOM 1575 C CA . ARG A 1 195 ? 3.760 -13.709 3.064 1.00 92.56 195 ARG A CA 1
ATOM 1576 C C . ARG A 1 195 ? 2.527 -14.258 3.789 1.00 92.56 195 ARG A C 1
ATOM 1578 O O . ARG A 1 195 ? 2.646 -15.176 4.601 1.00 92.56 195 ARG A O 1
ATOM 1585 N N . SER A 1 196 ? 1.357 -13.700 3.487 1.00 93.44 196 SER A N 1
ATOM 1586 C CA . SER A 1 196 ? 0.077 -14.069 4.103 1.00 93.44 196 SER A CA 1
ATOM 1587 C C . SER A 1 196 ? -0.815 -14.913 3.190 1.00 93.44 196 SER A C 1
ATOM 1589 O O . SER A 1 196 ? -1.616 -15.691 3.698 1.00 93.44 196 SER A O 1
ATOM 1591 N N . GLY A 1 197 ? -0.682 -14.782 1.868 1.00 94.12 197 GLY A N 1
ATOM 1592 C CA . GLY A 1 197 ? -1.485 -15.516 0.883 1.00 94.12 197 GLY A CA 1
ATOM 1593 C C . GLY A 1 197 ? -1.751 -14.691 -0.375 1.00 94.12 197 GLY A C 1
ATOM 1594 O O . GLY A 1 197 ? -1.406 -13.510 -0.409 1.00 94.12 197 GLY A O 1
ATOM 1595 N N . CYS A 1 198 ? -2.357 -15.312 -1.390 1.00 96.12 198 CYS A N 1
ATOM 1596 C CA . CYS A 1 198 ? -2.796 -14.643 -2.615 1.00 96.12 198 CYS A CA 1
ATOM 1597 C C . CYS A 1 198 ? -4.306 -14.821 -2.812 1.00 96.12 198 CYS A C 1
ATOM 1599 O O . CYS A 1 198 ? -4.849 -15.890 -2.532 1.00 96.12 198 CYS A O 1
ATOM 1601 N N . TYR A 1 199 ? -4.968 -13.760 -3.263 1.00 95.75 199 TYR A N 1
ATOM 1602 C CA . TYR A 1 199 ? -6.415 -13.620 -3.361 1.00 95.75 199 TYR A CA 1
ATOM 1603 C C . TYR A 1 199 ? -6.740 -12.887 -4.663 1.00 95.75 199 TYR A C 1
ATOM 1605 O O . TYR A 1 199 ? -6.293 -11.762 -4.874 1.00 95.75 199 TYR A O 1
ATOM 1613 N N . ASP A 1 200 ? -7.482 -13.545 -5.554 1.00 93.75 200 ASP A N 1
ATOM 1614 C CA . ASP A 1 200 ? -7.937 -12.995 -6.834 1.00 93.75 200 ASP A CA 1
ATOM 1615 C C . ASP A 1 200 ? -6.851 -12.255 -7.640 1.00 93.75 200 ASP A C 1
ATOM 1617 O O . ASP A 1 200 ? -7.095 -11.178 -8.189 1.00 93.75 200 ASP A O 1
ATOM 1621 N N . GLY A 1 201 ? -5.655 -12.838 -7.752 1.00 93.56 201 GLY A N 1
ATOM 1622 C CA . GLY A 1 201 ? -4.546 -12.271 -8.526 1.00 93.56 201 GLY A CA 1
ATOM 1623 C C . GLY A 1 201 ? -3.713 -11.224 -7.784 1.00 93.56 201 GLY A C 1
ATOM 1624 O O . GLY A 1 201 ? -2.949 -10.511 -8.429 1.00 93.56 201 GLY A O 1
ATOM 1625 N N . TYR A 1 202 ? -3.844 -11.118 -6.457 1.00 95.94 202 TYR A N 1
ATOM 1626 C CA . TYR A 1 202 ? -3.033 -10.238 -5.611 1.00 95.94 202 TYR A CA 1
ATOM 1627 C C . TYR A 1 202 ? -2.488 -10.986 -4.400 1.00 95.94 202 TYR A C 1
ATOM 1629 O O . TYR A 1 202 ? -3.232 -11.663 -3.697 1.00 95.94 202 TYR A O 1
ATOM 1637 N N . CYS A 1 203 ? -1.202 -10.836 -4.111 1.00 96.50 203 CYS A N 1
ATOM 1638 C CA . CYS A 1 203 ? -0.542 -11.448 -2.966 1.00 96.50 203 CYS A CA 1
ATOM 1639 C C . CYS A 1 203 ? -0.284 -10.429 -1.861 1.00 96.50 203 CYS A C 1
ATOM 1641 O O . CYS A 1 203 ? 0.123 -9.303 -2.124 1.00 96.50 203 CYS A O 1
ATOM 1643 N N . VAL A 1 204 ? -0.484 -10.846 -0.613 1.00 96.56 204 VAL A N 1
ATOM 1644 C CA . VAL A 1 204 ? -0.315 -10.001 0.570 1.00 96.56 204 VAL A CA 1
ATOM 1645 C C . VAL A 1 204 ? 0.928 -10.413 1.343 1.00 96.56 204 VAL A C 1
ATOM 1647 O O . VAL A 1 204 ? 1.136 -11.596 1.640 1.00 96.56 204 VAL A O 1
ATOM 1650 N N . ALA A 1 205 ? 1.711 -9.422 1.740 1.00 95.38 205 ALA A N 1
ATOM 1651 C CA . ALA A 1 205 ? 2.832 -9.548 2.647 1.00 95.38 205 ALA A CA 1
ATOM 1652 C C . ALA A 1 205 ? 2.683 -8.581 3.821 1.00 95.38 205 ALA A C 1
ATOM 1654 O O . ALA A 1 205 ? 2.168 -7.480 3.662 1.00 95.38 205 ALA A O 1
ATOM 1655 N N . ILE A 1 206 ? 3.130 -8.997 5.001 1.00 95.44 206 ILE A N 1
ATOM 1656 C CA . ILE A 1 206 ? 2.909 -8.271 6.252 1.00 95.44 206 ILE A CA 1
ATOM 1657 C C . ILE A 1 206 ? 4.254 -7.967 6.905 1.00 95.44 206 ILE A C 1
ATOM 1659 O O . ILE A 1 206 ? 5.101 -8.859 7.018 1.00 95.44 206 ILE A O 1
ATOM 1663 N N . LEU A 1 207 ? 4.422 -6.732 7.366 1.00 94.25 207 LEU A N 1
ATOM 1664 C CA . LEU A 1 207 ? 5.569 -6.290 8.152 1.00 94.25 207 LEU A CA 1
ATOM 1665 C C . LEU A 1 207 ? 5.069 -5.517 9.384 1.00 94.25 207 LEU A C 1
ATOM 1667 O O . LEU A 1 207 ? 4.372 -4.519 9.212 1.00 94.25 207 LEU A O 1
ATOM 1671 N N . PRO A 1 208 ? 5.411 -5.937 10.613 1.00 92.31 208 PRO A N 1
ATOM 1672 C CA . PRO A 1 208 ? 5.118 -5.148 11.807 1.00 92.31 208 PRO A CA 1
ATOM 1673 C C . PRO A 1 208 ? 5.797 -3.777 11.755 1.00 92.31 208 PRO A C 1
ATOM 1675 O O . PRO A 1 208 ? 6.965 -3.681 11.374 1.00 92.31 208 PRO A O 1
ATOM 1678 N N . MET A 1 209 ? 5.077 -2.734 12.158 1.00 89.50 209 MET A N 1
ATOM 1679 C CA . MET A 1 209 ? 5.607 -1.374 12.235 1.00 89.50 209 MET A CA 1
ATOM 1680 C C . MET A 1 209 ? 6.663 -1.274 13.338 1.00 89.50 209 MET A C 1
ATOM 1682 O O . MET A 1 209 ? 6.559 -1.914 14.388 1.00 89.50 209 MET A O 1
ATOM 1686 N N . ALA A 1 210 ? 7.698 -0.470 13.091 1.00 85.69 210 ALA A N 1
ATOM 1687 C CA . ALA A 1 210 ? 8.719 -0.186 14.093 1.00 85.69 210 ALA A CA 1
ATOM 1688 C C . ALA A 1 210 ? 8.247 0.885 15.089 1.00 85.69 210 ALA A C 1
ATOM 1690 O O . ALA A 1 210 ? 8.649 0.860 16.258 1.00 85.69 210 ALA A O 1
ATOM 1691 N N . GLU A 1 211 ? 7.402 1.821 14.639 1.00 82.00 211 GLU A N 1
ATOM 1692 C CA . GLU A 1 211 ? 6.791 2.821 15.506 1.00 82.00 211 GLU A CA 1
ATOM 1693 C C . GLU A 1 211 ? 5.879 2.164 16.547 1.00 82.00 211 GLU A C 1
ATOM 1695 O O . GLU A 1 211 ? 5.183 1.190 16.273 1.00 82.00 211 GLU A O 1
ATOM 1700 N N . LYS A 1 212 ? 5.883 2.713 17.764 1.00 82.31 212 LYS A N 1
ATOM 1701 C CA . LYS A 1 212 ? 5.021 2.242 18.859 1.00 82.31 212 LYS A CA 1
ATOM 1702 C C . LYS A 1 212 ? 3.797 3.111 19.075 1.00 82.31 212 LYS A C 1
ATOM 1704 O O . LYS A 1 212 ? 2.779 2.580 19.495 1.00 82.31 212 LYS A O 1
ATOM 1709 N N . ASP A 1 213 ? 3.915 4.402 18.775 1.00 85.19 213 ASP A N 1
ATOM 1710 C CA . ASP A 1 213 ? 2.873 5.404 18.958 1.00 85.19 213 ASP A CA 1
ATOM 1711 C C . ASP A 1 213 ? 2.989 6.477 17.863 1.00 85.19 213 ASP A C 1
ATOM 1713 O O . ASP A 1 213 ? 4.092 6.814 17.422 1.00 85.19 213 ASP A O 1
ATOM 1717 N N . VAL A 1 214 ? 1.852 7.045 17.465 1.00 83.31 214 VAL A N 1
ATOM 1718 C CA . VAL A 1 214 ? 1.735 8.219 16.594 1.00 83.31 214 VAL A CA 1
ATOM 1719 C C . VAL A 1 214 ? 1.044 9.325 17.385 1.00 83.31 214 VAL A C 1
ATOM 1721 O O . VAL A 1 214 ? -0.083 9.160 17.854 1.00 83.31 214 VAL A O 1
ATOM 1724 N N . CYS A 1 215 ? 1.733 10.452 17.554 1.00 85.62 215 CYS A N 1
ATOM 1725 C CA . CYS A 1 215 ? 1.252 11.584 18.340 1.00 85.62 215 CYS A CA 1
ATOM 1726 C C . CYS A 1 215 ? 0.779 12.720 17.435 1.00 85.62 215 CYS A C 1
ATOM 1728 O O . CYS A 1 215 ? 1.471 13.107 16.495 1.00 85.62 215 CYS A O 1
ATOM 1730 N N . TYR A 1 216 ? -0.388 13.269 17.752 1.00 81.25 216 TYR A N 1
ATOM 1731 C CA . TYR A 1 216 ? -0.981 14.411 17.070 1.00 81.25 216 TYR A CA 1
ATOM 1732 C C . TYR A 1 216 ? -1.070 15.588 18.033 1.00 81.25 216 TYR A C 1
ATOM 1734 O O . TYR A 1 216 ? -1.353 15.397 19.217 1.00 81.25 216 TYR A O 1
ATOM 1742 N N . ASP A 1 217 ? -0.900 16.804 17.524 1.00 80.75 217 ASP A N 1
ATOM 1743 C CA . ASP A 1 217 ? -1.283 18.003 18.269 1.00 80.75 217 ASP A CA 1
ATOM 1744 C C . ASP A 1 217 ? -2.787 17.941 18.592 1.00 80.75 217 ASP A C 1
ATOM 1746 O O . ASP A 1 217 ? -3.590 17.449 17.779 1.00 80.75 217 ASP A O 1
ATOM 1750 N N . LYS A 1 218 ? -3.168 18.359 19.805 1.00 71.50 218 LYS A N 1
ATOM 1751 C CA . LYS A 1 218 ? -4.571 18.346 20.236 1.00 71.50 218 LYS A CA 1
ATOM 1752 C C . LYS A 1 218 ? -5.433 19.314 19.439 1.00 71.50 218 LYS A C 1
ATOM 1754 O O . LYS A 1 218 ? -5.104 20.518 19.384 1.00 71.50 218 LYS A O 1
#

Secondary structure (DSSP, 8-state):
-----HHHHHHHHHHHHHHHT-----EEEEPPPPEEEEEESS---EEEEEETTEE-EES---EETTEESSGGG--EEEEEEEEE-SSTT--S-EEEESSHHHHTT----SSSPPEEEEEEEE-HHHH-S--TTPPEEEEEEETTEEEEEEE-----TTEEEEEEEGGGHHHHHH--TTTTHHHHHHH--GGGSEEEEEETTEEEEEEE-S-S-EEEE-

pLDDT: mean 84.53, std 12.24, range [41.97, 96.69]

Sequence (218 aa):
MQKIPKIFLVLTTAISGLFCGCYDGETECFPPGARFYHNSTLDVDSVQFYLDDERICYEQLIVEDGICTNCPKIKGNLFENIMCQNSVDDESYSFFSFGDEYINNCVATEDFPIWRAFDCSINEKLYKKSIDSLKLTMHVFLKNESKKIELGIKIADGNHYNIIAEQDTALWYSYTSVTMRDYFDYYGPASAWKRSGCYDGYCVAILPMAEKDVCYDK

Foldseek 3Di:
DDPDDPVNVVVVVVVVCVVVVPPPQDKDKDFFFEKEKEKELAQWPDKFKDWQNQTAEDPDQDADPNDRPCLLSHFWYKFKWKWADQDPPALATDIDGDDPVVVVSHDADPLTGIMIMIMTGGDCVNNVDFSFQTWMWMWIHHPPDIDIWTDPDGDGTQKYKYKYQQVCVVSQLVDDCRHHVVCCVQQNHPVQWQWDADTPRITITMHGHPDGIDMDGD

Radius of gyration: 22.51 Å; chains: 1; bounding box: 40×77×46 Å